Protein AF-A0A7K8NRL5-F1 (afdb_monomer_lite)

Secondary structure (DSSP, 8-state):
-HHHHHHH-TT-------SSHHHHHHHHHHHHHHHHHHS-----HHHHHH-SHHHHHHHHHHHHHHHHHHHHHHTTS-------TT---S-HHHHHHHHHHHHHHHHHHHHHHHHHHHHHHTHHHHHHHHHHHHHS---HHHHHHHHHHHHHHHHHHHHHHHHHHHHHHHHHHHHHHHHHHHHHHHHHHHHHHHHHHHS--TTHHHHHHHHHHHHHHHHHHHHHHHHHHHHHHHHHHHHHHHHHHHHHHHHHHHHHHHHHHHHHHHHHHHS-------------------------------------

Sequence (308 aa):
LWMFFSRYEPQTDIPPDVETEQDRVFFIKAVAQFMATKAHIKLNTKKLYQADGYAVKELLKITSVLYSAMNTKGMERTEVSEEDSSKFKFDLGSKVADLKAARQLASEITSKGASLYDLLGKEVELREARTESIARPLEINEAEKMMKIAIDNILEQVQKTNDMLNNVALDEANLEARIEKRKLELEVSQKRLQTLQSVRPAFMDEYEKIEEELQKQYSSYIEKFHNLSCMEQLLDDHRRTEQEMFEEAANILHLMQNRLKEEEQNLLKSGNNDDSDMEIQEDEGSDSEGEERQTMKQRTAMETKVQG

Foldseek 3Di:
DVVLVCVVPVPDDQPPDPPDPVSVLVNLVVVQVCCCPPVVQHADSVLCSVVDPSVVVRVVSSVVVVVVVVVVVCVVDDDDDPPDPPPPPDPPVVVVVVVVVVVVVVVVCVVVVVVVVVVVVCCVVVVVVVVVVVPPDDPVVVVVVVVVVVVVVVVVVVVVVVVVVVVVVVVVVVVVVVVVVVVVVVVVVVVVVVVVVVDDDPCVVVVVVVVVVVVVVVVVVVVVVVVVVVVVVVVVVVVVVVVVVVVVVVVVVVVVVVVVVVVVVVVVVPDDDDDDDDDDDDDPPDDDDDDDDDDDDDDDDDDDDDDD

Radius of gyration: 55.47 Å; chains: 1; bounding box: 82×82×151 Å

Structure (mmCIF, N/CA/C/O backbone):
data_AF-A0A7K8NRL5-F1
#
_entry.id   AF-A0A7K8NRL5-F1
#
loop_
_atom_site.group_PDB
_atom_site.id
_atom_site.type_symbol
_atom_site.label_atom_id
_atom_site.label_alt_id
_atom_site.label_comp_id
_atom_site.label_asym_id
_atom_site.label_entity_id
_atom_site.label_seq_id
_atom_site.pdbx_PDB_ins_code
_atom_site.Cartn_x
_atom_site.Cartn_y
_atom_site.Cartn_z
_atom_site.occupancy
_atom_site.B_iso_or_equiv
_atom_site.auth_seq_id
_atom_site.auth_comp_id
_atom_site.auth_asym_id
_atom_site.auth_atom_id
_atom_site.pdbx_PDB_model_num
ATOM 1 N N . LEU A 1 1 ? -31.253 30.184 -24.240 1.00 66.19 1 LEU A N 1
ATOM 2 C CA . LEU A 1 1 ? -30.596 29.664 -25.466 1.00 66.19 1 LEU A CA 1
ATOM 3 C C . LEU A 1 1 ? -30.848 30.565 -26.656 1.00 66.19 1 LEU A C 1
ATOM 5 O O . LEU A 1 1 ? -29.899 31.184 -27.107 1.00 66.19 1 LEU A O 1
ATOM 9 N N . TRP A 1 2 ? -32.105 30.714 -27.081 1.00 66.00 2 TRP A N 1
ATOM 10 C CA . TRP A 1 2 ? -32.483 31.582 -28.200 1.00 66.00 2 TRP A CA 1
ATOM 11 C C . TRP A 1 2 ? -31.931 33.016 -28.077 1.00 66.00 2 TRP A C 1
ATOM 13 O O . TRP A 1 2 ? -31.243 33.487 -28.970 1.00 66.00 2 TRP A O 1
ATOM 23 N N . MET A 1 3 ? -32.055 33.648 -26.903 1.00 65.69 3 MET A N 1
ATOM 24 C CA . MET A 1 3 ? -31.483 34.984 -26.652 1.00 65.69 3 MET A CA 1
ATOM 25 C C . MET A 1 3 ? -29.953 35.067 -26.844 1.00 65.69 3 MET A C 1
ATOM 27 O O . MET A 1 3 ? -29.454 36.054 -27.376 1.00 65.69 3 MET A O 1
ATOM 31 N N . PHE A 1 4 ? -29.192 34.053 -26.412 1.00 66.06 4 PHE A N 1
ATOM 32 C CA . PHE A 1 4 ? -27.731 34.029 -26.598 1.00 66.06 4 PHE A CA 1
ATOM 33 C C . PHE A 1 4 ? -27.359 33.830 -28.067 1.00 66.06 4 PHE A C 1
ATOM 35 O O . PHE A 1 4 ? -26.357 34.358 -28.537 1.00 66.06 4 PHE A O 1
ATOM 42 N N . PHE A 1 5 ? -28.202 33.098 -28.785 1.00 66.00 5 PHE A N 1
ATOM 43 C CA . PHE A 1 5 ? -28.041 32.790 -30.190 1.00 66.00 5 PHE A CA 1
ATOM 44 C C . PHE A 1 5 ? -28.280 34.018 -31.080 1.00 66.00 5 PHE A C 1
ATOM 46 O O . PHE A 1 5 ? -27.418 34.368 -31.882 1.00 66.00 5 PHE A O 1
ATOM 53 N N . SER A 1 6 ? -29.369 34.759 -30.843 1.00 61.84 6 SER A N 1
ATOM 54 C CA . SER A 1 6 ? -29.677 36.011 -31.555 1.00 61.84 6 SER A CA 1
ATOM 55 C C . SER A 1 6 ? -28.620 37.105 -31.352 1.00 61.84 6 SER A C 1
ATOM 57 O O . SER A 1 6 ? -28.526 38.030 -32.154 1.00 61.84 6 SER A O 1
ATOM 59 N N . ARG A 1 7 ? -27.821 37.022 -30.278 1.00 65.81 7 ARG A N 1
ATOM 60 C CA . ARG A 1 7 ? -26.706 37.944 -30.000 1.00 65.81 7 ARG A CA 1
ATOM 61 C C . ARG A 1 7 ? -25.408 37.563 -30.712 1.00 65.81 7 ARG A C 1
ATOM 63 O O . ARG A 1 7 ? -24.560 38.435 -30.874 1.00 65.81 7 ARG A O 1
ATOM 70 N N . TYR A 1 8 ? -25.246 36.298 -31.100 1.00 64.88 8 TYR A N 1
ATOM 71 C CA . TYR A 1 8 ? -24.050 35.814 -31.789 1.00 64.88 8 TYR A CA 1
ATOM 72 C C . TYR A 1 8 ? -24.159 36.004 -33.308 1.00 64.88 8 TYR A C 1
ATOM 74 O O . TYR A 1 8 ? -23.205 36.468 -33.923 1.00 64.88 8 TYR A O 1
ATOM 82 N N . GLU A 1 9 ? -25.326 35.728 -33.908 1.00 65.12 9 GLU A N 1
ATOM 83 C CA . GLU A 1 9 ? -25.557 35.960 -35.342 1.00 65.12 9 GLU A CA 1
ATOM 84 C C . GLU A 1 9 ? -27.050 36.258 -35.642 1.00 65.12 9 GLU A C 1
ATOM 86 O O . GLU A 1 9 ? -27.888 35.354 -35.556 1.00 65.12 9 GLU A O 1
ATOM 91 N N . PRO A 1 10 ? -27.419 37.511 -35.996 1.00 61.06 10 PRO A N 1
ATOM 92 C CA . PRO A 1 10 ? -28.822 37.940 -36.143 1.00 61.06 10 PRO A CA 1
ATOM 93 C C . PRO A 1 10 ? -29.586 37.362 -37.347 1.00 61.06 10 PRO A C 1
ATOM 95 O O . PRO A 1 10 ? -30.798 37.528 -37.419 1.00 61.06 10 PRO A O 1
ATOM 98 N N . GLN A 1 11 ? -28.895 36.738 -38.305 1.00 57.41 11 GLN A N 1
ATOM 99 C CA . GLN A 1 11 ? -29.436 36.302 -39.607 1.00 57.41 11 GLN A CA 1
ATOM 100 C C . GLN A 1 11 ? -29.797 34.806 -39.648 1.00 57.41 11 GLN A C 1
ATOM 102 O O . GLN A 1 11 ? -29.942 34.224 -40.720 1.00 57.41 11 GLN A O 1
ATOM 107 N N . THR A 1 12 ? -29.883 34.149 -38.492 1.00 60.00 12 THR A N 1
ATOM 108 C CA . THR A 1 12 ? -29.984 32.688 -38.450 1.00 60.00 12 THR A CA 1
ATOM 109 C C . THR A 1 12 ? -31.436 32.222 -38.366 1.00 60.00 12 THR A C 1
ATOM 111 O O . THR A 1 12 ? -32.131 32.513 -37.394 1.00 60.00 12 THR A O 1
ATOM 114 N N . ASP A 1 13 ? -31.866 31.452 -39.365 1.00 59.75 13 ASP A N 1
ATOM 115 C CA . ASP A 1 13 ? -33.226 30.925 -39.510 1.00 59.75 13 ASP A CA 1
ATOM 116 C C . ASP A 1 13 ? -33.360 29.564 -38.797 1.00 59.75 13 ASP A C 1
ATOM 118 O O . ASP A 1 13 ? -33.302 28.496 -39.407 1.00 59.75 13 ASP A O 1
ATOM 122 N N . ILE A 1 14 ? -33.420 29.587 -37.459 1.00 65.06 14 ILE A N 1
ATOM 123 C CA . ILE A 1 14 ? -33.791 28.403 -36.668 1.00 65.06 14 ILE A CA 1
ATOM 124 C C . ILE A 1 14 ? -35.276 28.524 -36.320 1.00 65.06 14 ILE A C 1
ATOM 126 O O . ILE A 1 14 ? -35.640 29.513 -35.675 1.00 65.06 14 ILE A O 1
ATOM 130 N N . PRO A 1 15 ? -36.116 27.528 -36.667 1.00 63.78 15 PRO A N 1
ATOM 131 C CA . PRO A 1 15 ? -37.521 27.522 -36.286 1.00 63.78 15 PRO A CA 1
ATOM 132 C C . PRO A 1 15 ? -37.659 27.693 -34.764 1.00 63.78 15 PRO A C 1
ATOM 134 O O . PRO A 1 15 ? -37.093 26.895 -34.010 1.00 63.78 15 PRO A O 1
ATOM 137 N N . PRO A 1 16 ? -38.367 28.732 -34.287 1.00 64.75 16 PRO A N 1
ATOM 138 C CA . PRO A 1 16 ? -38.539 28.997 -32.862 1.00 64.75 16 PRO A CA 1
ATOM 139 C C . PRO A 1 16 ? -39.637 28.131 -32.237 1.00 64.75 16 PRO A C 1
ATOM 141 O O . PRO A 1 16 ? -39.993 28.368 -31.086 1.00 64.75 16 PRO A O 1
ATOM 144 N N . ASP A 1 17 ? -40.204 27.186 -32.989 1.00 69.50 17 ASP A N 1
ATOM 145 C CA . ASP A 1 17 ? -41.292 26.346 -32.518 1.00 69.50 17 ASP A CA 1
ATOM 146 C C . ASP A 1 17 ? -40.748 25.228 -31.615 1.00 69.50 17 ASP A C 1
ATOM 148 O O . ASP A 1 17 ? -39.806 24.516 -31.963 1.00 69.50 17 ASP A O 1
ATOM 152 N N . VAL A 1 18 ? -41.289 25.145 -30.402 1.00 76.06 18 VAL A N 1
ATOM 153 C CA . VAL A 1 18 ? -40.834 24.263 -29.310 1.00 76.06 18 VAL A CA 1
ATOM 154 C C . VAL A 1 18 ? -42.041 23.538 -28.686 1.00 76.06 18 VAL A C 1
ATOM 156 O O . VAL A 1 18 ? -41.957 22.985 -27.582 1.00 76.06 18 VAL A O 1
ATOM 159 N N . GLU A 1 19 ? -43.189 23.554 -29.370 1.00 78.00 19 GLU A N 1
ATOM 160 C CA . GLU A 1 19 ? -44.451 22.999 -28.878 1.00 78.00 19 GLU A CA 1
ATOM 161 C C . GLU A 1 19 ? -44.356 21.474 -28.720 1.00 78.00 19 GLU A C 1
ATOM 163 O O . GLU A 1 19 ? -44.666 20.945 -27.646 1.00 78.00 19 GLU A O 1
ATOM 168 N N . THR A 1 20 ? -43.838 20.764 -29.731 1.00 83.62 20 THR A N 1
ATOM 169 C CA . THR A 1 20 ? -43.704 19.301 -29.685 1.00 83.62 20 THR A CA 1
ATOM 170 C C . THR A 1 20 ? -42.342 18.833 -29.160 1.00 83.62 20 THR A C 1
ATOM 172 O O . THR A 1 20 ? -41.331 19.542 -29.188 1.00 83.62 20 THR A O 1
ATOM 175 N N . GLU A 1 21 ? -42.291 17.589 -28.671 1.00 82.94 21 GLU A N 1
ATOM 176 C CA . GLU A 1 21 ? -41.039 16.960 -28.229 1.00 82.94 21 GLU A CA 1
ATOM 177 C C . GLU A 1 21 ? -40.018 16.846 -29.373 1.00 82.94 21 GLU A C 1
ATOM 179 O O . GLU A 1 21 ? -38.819 17.057 -29.174 1.00 82.94 21 GLU A O 1
ATOM 184 N N . GLN A 1 22 ? -40.493 16.561 -30.587 1.00 82.56 22 GLN A N 1
ATOM 185 C CA . GLN A 1 22 ? -39.641 16.440 -31.768 1.00 82.56 22 GLN A CA 1
ATOM 186 C C . GLN A 1 22 ? -39.008 17.787 -32.130 1.00 82.56 22 GLN A C 1
ATOM 188 O O . GLN A 1 22 ? -37.800 17.842 -32.385 1.00 82.56 22 GLN A O 1
ATOM 193 N N . ASP A 1 23 ? -39.778 18.870 -32.033 1.00 82.62 23 ASP A N 1
ATOM 194 C CA . ASP A 1 23 ? -39.301 20.223 -32.321 1.00 82.62 23 ASP A CA 1
ATOM 195 C C . ASP A 1 23 ? -38.271 20.693 -31.286 1.00 82.62 23 ASP A C 1
ATOM 197 O O . ASP A 1 23 ? -37.227 21.238 -31.645 1.00 82.62 23 ASP A O 1
ATOM 201 N N . ARG A 1 24 ? -38.460 20.360 -29.999 1.00 86.00 24 ARG A N 1
ATOM 202 C CA . ARG A 1 24 ? -37.464 20.620 -28.937 1.00 86.00 24 ARG A CA 1
ATOM 203 C C . ARG A 1 24 ? -36.125 19.952 -29.216 1.00 86.00 24 ARG A C 1
ATOM 205 O O . ARG A 1 24 ? -35.062 20.560 -29.053 1.00 86.00 24 ARG A O 1
ATOM 212 N N . VAL A 1 25 ? -36.160 18.681 -29.610 1.00 86.44 25 VAL A N 1
ATOM 213 C CA . VAL A 1 25 ? -34.947 17.917 -29.913 1.00 86.44 25 VAL A CA 1
ATOM 214 C C . VAL A 1 25 ? -34.265 18.475 -31.160 1.00 86.44 25 VAL A C 1
ATOM 216 O O . VAL A 1 25 ? -33.035 18.590 -31.179 1.00 86.44 25 VAL A O 1
ATOM 219 N N . PHE A 1 26 ? -35.038 18.848 -32.181 1.00 84.81 26 PHE A N 1
ATOM 220 C CA . PHE A 1 26 ? -34.515 19.483 -33.386 1.00 84.81 26 PHE A CA 1
ATOM 221 C C . PHE A 1 26 ? -33.854 20.830 -33.069 1.00 84.81 26 PHE A C 1
ATOM 223 O O . PHE A 1 26 ? -32.696 21.040 -33.434 1.00 84.81 26 PHE A O 1
ATOM 230 N N . PHE A 1 27 ? -34.520 21.682 -32.287 1.00 85.19 27 PHE A N 1
ATOM 231 C CA . PHE A 1 27 ? -34.010 22.977 -31.840 1.00 85.19 27 PHE A CA 1
ATOM 232 C C . PHE A 1 27 ? -32.656 22.850 -31.123 1.00 85.19 27 PHE A C 1
ATOM 234 O O . PHE A 1 27 ? -31.688 23.528 -31.469 1.00 85.19 27 PHE A O 1
ATOM 241 N N . ILE A 1 28 ? -32.533 21.928 -30.162 1.00 87.94 28 ILE A N 1
ATOM 242 C CA . ILE A 1 28 ? -31.279 21.735 -29.414 1.00 87.94 28 ILE A CA 1
ATOM 243 C C . ILE A 1 28 ? -30.152 21.195 -30.297 1.00 87.94 28 ILE A C 1
ATOM 245 O O . ILE A 1 28 ? -28.998 21.610 -30.145 1.00 87.94 28 ILE A O 1
ATOM 249 N N . LYS A 1 29 ? -30.462 20.287 -31.227 1.00 86.69 29 LYS A N 1
ATOM 250 C CA . LYS A 1 29 ? -29.475 19.774 -32.185 1.00 86.69 29 LYS A CA 1
ATOM 251 C C . LYS A 1 29 ? -28.991 20.875 -33.124 1.00 86.69 29 LYS A C 1
ATOM 253 O O . LYS A 1 29 ? -27.781 21.008 -33.295 1.00 86.69 29 LYS A O 1
ATOM 258 N N . ALA A 1 30 ? -29.904 21.685 -33.659 1.00 83.75 30 ALA A N 1
ATOM 259 C CA . ALA A 1 30 ? -29.577 22.805 -34.534 1.00 83.75 30 ALA A CA 1
ATOM 260 C C . ALA A 1 30 ? -28.653 23.813 -33.831 1.00 83.75 30 ALA A C 1
ATOM 262 O O . ALA A 1 30 ? -27.602 24.171 -34.363 1.00 83.75 30 ALA A O 1
ATOM 263 N N . VAL A 1 31 ? -28.973 24.187 -32.586 1.00 83.56 31 VAL A N 1
ATOM 264 C CA . VAL A 1 31 ? -28.144 25.107 -31.791 1.00 83.56 31 VAL A CA 1
ATOM 265 C C . VAL A 1 31 ? -26.758 24.521 -31.502 1.00 83.56 31 VAL A C 1
ATOM 267 O O . VAL A 1 31 ? -25.751 25.212 -31.656 1.00 83.56 31 VAL A O 1
ATOM 270 N N . ALA A 1 32 ? -26.667 23.249 -31.108 1.00 86.75 32 ALA A N 1
ATOM 271 C CA . ALA A 1 32 ? -25.377 22.621 -30.820 1.00 86.75 32 ALA A CA 1
ATOM 272 C C . ALA A 1 32 ? -24.502 22.467 -32.074 1.00 86.75 32 ALA A C 1
ATOM 274 O O . ALA A 1 32 ? -23.292 22.690 -32.007 1.00 86.75 32 ALA A O 1
ATOM 275 N N . GLN A 1 33 ? -25.103 22.123 -33.215 1.00 84.56 33 GLN A N 1
ATOM 276 C CA . GLN A 1 33 ? -24.399 22.016 -34.492 1.00 84.56 33 GLN A CA 1
ATOM 277 C C . GLN A 1 33 ? -23.890 23.381 -34.965 1.00 84.56 33 GLN A C 1
ATOM 279 O O . GLN A 1 33 ? -22.748 23.489 -35.414 1.00 84.56 33 GLN A O 1
ATOM 284 N N . PHE A 1 34 ? -24.694 24.433 -34.814 1.00 82.81 34 PHE A N 1
ATOM 285 C CA . PHE A 1 34 ? -24.270 25.790 -35.137 1.00 82.81 34 PHE A CA 1
ATOM 286 C C . PHE A 1 34 ? -23.095 26.234 -34.261 1.00 82.81 34 PHE A C 1
ATOM 288 O O . PHE A 1 34 ? -22.066 26.663 -34.774 1.00 82.81 34 PHE A O 1
ATOM 295 N N . MET A 1 35 ? -23.192 26.069 -32.939 1.00 83.00 35 MET A N 1
ATOM 296 C CA . MET A 1 35 ? -22.124 26.491 -32.025 1.00 83.00 35 MET A CA 1
ATOM 297 C C . MET A 1 35 ? -20.818 25.726 -32.265 1.00 83.00 35 MET A C 1
ATOM 299 O O . MET A 1 35 ? -19.738 26.307 -32.167 1.00 83.00 35 MET A O 1
ATOM 303 N N . ALA A 1 36 ? -20.898 24.453 -32.656 1.00 85.44 36 ALA A N 1
ATOM 304 C CA . ALA A 1 36 ? -19.723 23.665 -33.011 1.00 85.44 36 ALA A CA 1
ATOM 305 C C . ALA A 1 36 ? -19.083 24.101 -34.342 1.00 85.44 36 ALA A C 1
ATOM 307 O O . ALA A 1 36 ? -17.863 24.043 -34.474 1.00 85.44 36 ALA A O 1
ATOM 308 N N . THR A 1 37 ? -19.884 24.529 -35.321 1.00 83.38 37 THR A N 1
ATOM 309 C CA . THR A 1 37 ? -19.399 24.883 -36.667 1.00 83.38 37 THR A CA 1
ATOM 310 C C . THR A 1 37 ? -18.960 26.339 -36.785 1.00 83.38 37 THR A C 1
ATOM 312 O O . THR A 1 37 ? -17.973 26.613 -37.458 1.00 83.38 37 THR A O 1
ATOM 315 N N . LYS A 1 38 ? -19.669 27.265 -36.132 1.00 80.38 38 LYS A N 1
ATOM 316 C CA . LYS A 1 38 ? -19.439 28.714 -36.235 1.00 80.38 38 LYS A CA 1
ATOM 317 C C . LYS A 1 38 ? -18.611 29.277 -35.091 1.00 80.38 38 LYS A C 1
ATOM 319 O O . LYS A 1 38 ? -17.727 30.089 -35.325 1.00 80.38 38 LYS A O 1
ATOM 324 N N . ALA A 1 39 ? -18.880 28.832 -33.866 1.00 76.81 39 ALA A N 1
ATOM 325 C CA . ALA A 1 39 ? -18.174 29.309 -32.678 1.00 76.81 39 ALA A CA 1
ATOM 326 C C . ALA A 1 39 ? -17.054 28.358 -32.225 1.00 76.81 39 ALA A C 1
ATOM 328 O O . ALA A 1 39 ? -16.340 28.671 -31.277 1.00 76.81 39 ALA A O 1
ATOM 329 N N . HIS A 1 40 ? -16.914 27.190 -32.865 1.00 82.62 40 HIS A N 1
ATOM 330 C CA . HIS A 1 40 ? -16.020 26.103 -32.449 1.00 82.62 40 HIS A CA 1
ATOM 331 C C . HIS A 1 40 ? -16.213 25.658 -30.984 1.00 82.62 40 HIS A C 1
ATOM 333 O O . HIS A 1 40 ? -15.301 25.132 -30.348 1.00 82.62 40 HIS A O 1
ATOM 339 N N . ILE A 1 41 ? -17.426 25.820 -30.442 1.00 85.38 41 ILE A N 1
ATOM 340 C CA . ILE A 1 41 ? -17.783 25.437 -29.071 1.00 85.38 41 ILE A CA 1
ATOM 341 C C . ILE A 1 41 ? -18.599 24.147 -29.114 1.00 85.38 41 ILE A C 1
ATOM 343 O O . ILE A 1 41 ? -19.729 24.110 -29.602 1.00 85.38 41 ILE A O 1
ATOM 347 N N . LYS A 1 42 ? -18.042 23.075 -28.546 1.00 89.75 42 LYS A N 1
ATOM 348 C CA . LYS A 1 42 ? -18.725 21.782 -28.441 1.00 89.75 42 LYS A CA 1
ATOM 349 C C . LYS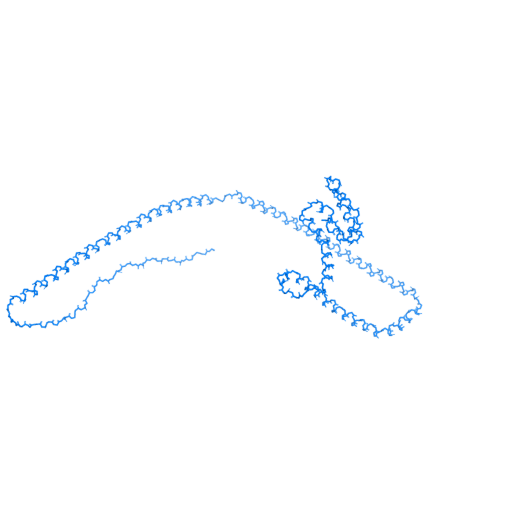 A 1 42 ? -19.653 21.758 -27.224 1.00 89.75 42 LYS A C 1
ATOM 351 O O . LYS A 1 42 ? -19.194 21.728 -26.079 1.00 89.75 42 LYS A O 1
ATOM 356 N N . LEU A 1 43 ? -20.957 21.724 -27.484 1.00 87.75 43 LEU A N 1
ATOM 357 C CA . LEU A 1 43 ? -22.005 21.642 -26.463 1.00 87.75 43 LEU A CA 1
ATOM 358 C C . LEU A 1 43 ? -22.542 20.217 -26.323 1.00 87.75 43 LEU A C 1
ATOM 360 O O . LEU A 1 43 ? -22.652 19.480 -27.304 1.00 87.75 43 LEU A O 1
ATOM 364 N N . ASN A 1 44 ? -22.913 19.831 -25.103 1.00 90.69 44 ASN A N 1
ATOM 365 C CA . ASN A 1 44 ? -23.588 18.559 -24.858 1.00 90.69 44 ASN A CA 1
ATOM 366 C C . ASN A 1 44 ? -25.114 18.712 -24.976 1.00 90.69 44 ASN A C 1
ATOM 368 O O . ASN A 1 44 ? -25.764 19.253 -24.082 1.00 90.69 44 ASN A O 1
ATOM 372 N N . THR A 1 45 ? -25.690 18.180 -26.056 1.00 88.75 45 THR A N 1
ATOM 373 C CA . THR A 1 45 ? -27.131 18.256 -26.356 1.00 88.75 45 THR A CA 1
ATOM 374 C C . THR A 1 45 ? -28.012 17.576 -25.309 1.00 88.75 45 THR A C 1
ATOM 376 O O . THR A 1 45 ? -29.093 18.077 -25.017 1.00 88.75 45 THR A O 1
ATOM 379 N N . LYS A 1 46 ? -27.552 16.480 -24.689 1.00 88.06 46 LYS A N 1
ATOM 380 C CA . LYS A 1 46 ? -28.308 15.765 -23.646 1.00 88.06 46 LYS A CA 1
ATOM 381 C C . LYS A 1 46 ? -28.433 16.607 -22.379 1.00 88.06 46 LYS A C 1
ATOM 383 O O . LYS A 1 46 ? -29.526 16.742 -21.844 1.00 88.06 46 LYS A O 1
ATOM 388 N N . LYS A 1 47 ? -27.327 17.214 -21.939 1.00 88.12 47 LYS A N 1
ATOM 389 C CA . LYS A 1 47 ? -27.318 18.120 -20.778 1.00 88.12 47 LYS A CA 1
ATOM 390 C C . LYS A 1 47 ? -28.118 19.389 -21.044 1.00 88.12 47 LYS A C 1
ATOM 392 O O . LYS A 1 47 ? -28.754 19.910 -20.140 1.00 88.12 47 LYS A O 1
ATOM 397 N N . LEU A 1 48 ? -28.108 19.867 -22.286 1.00 85.75 48 LEU A N 1
ATOM 398 C CA . LEU A 1 48 ? -28.877 21.043 -22.672 1.00 85.75 48 LEU A CA 1
ATOM 399 C C . LEU A 1 48 ? -30.390 20.773 -22.674 1.00 85.75 48 LEU A C 1
ATOM 401 O O . LEU A 1 48 ? -31.151 21.631 -22.243 1.00 85.75 48 LEU A O 1
ATOM 405 N N . TYR A 1 49 ? -30.807 19.575 -23.099 1.00 89.00 49 TYR A N 1
ATOM 406 C CA . TYR A 1 49 ? -32.210 19.141 -23.089 1.00 89.00 49 TYR A CA 1
ATOM 407 C C . TYR A 1 49 ? -32.749 18.874 -21.678 1.00 89.00 49 TYR A C 1
ATOM 409 O O . TYR A 1 49 ? -33.923 19.109 -21.421 1.00 89.00 49 TYR A O 1
ATOM 417 N N . GLN A 1 50 ? -31.892 18.431 -20.750 1.00 86.81 50 GLN A N 1
ATOM 418 C CA . GLN A 1 50 ? -32.261 18.192 -19.347 1.00 86.81 50 GLN A CA 1
ATOM 419 C C . GLN A 1 50 ? -32.675 19.466 -18.592 1.00 86.81 50 GLN A C 1
ATOM 421 O O . GLN A 1 50 ? -33.387 19.359 -17.600 1.00 86.81 50 GLN A O 1
ATOM 426 N N . ALA A 1 51 ? -32.254 20.648 -19.064 1.00 82.12 51 ALA A N 1
ATOM 427 C CA . ALA A 1 51 ? -32.639 21.960 -18.530 1.00 82.12 51 ALA A CA 1
ATOM 428 C C . ALA A 1 51 ? -32.427 22.151 -17.008 1.00 82.12 51 ALA A C 1
ATOM 430 O O . ALA A 1 51 ? -33.063 23.002 -16.391 1.00 82.12 51 ALA A O 1
ATOM 431 N N . ASP A 1 52 ? -31.509 21.395 -16.405 1.00 81.44 52 ASP A N 1
ATOM 432 C CA . ASP A 1 52 ? -31.178 21.437 -14.979 1.00 81.44 52 ASP A CA 1
ATOM 433 C C . ASP A 1 52 ? -29.836 22.162 -14.724 1.00 81.44 52 ASP A C 1
ATOM 435 O O . ASP A 1 52 ? -29.287 22.853 -15.590 1.00 81.44 52 ASP A O 1
ATOM 439 N N . GLY A 1 53 ? -29.253 22.000 -13.531 1.00 81.31 53 GLY A N 1
ATOM 440 C CA . GLY A 1 53 ? -27.950 22.587 -13.192 1.00 81.31 53 GLY A CA 1
ATOM 441 C C . GLY A 1 53 ? -26.799 22.174 -14.127 1.00 81.31 53 GLY A C 1
ATOM 442 O O . GLY A 1 53 ? -25.793 22.883 -14.216 1.00 81.31 53 GLY A O 1
ATOM 443 N N . TYR A 1 54 ? -26.925 21.068 -14.870 1.00 83.69 54 TYR A N 1
ATOM 444 C CA . TYR A 1 54 ? -25.946 20.673 -15.882 1.00 83.69 54 TYR A CA 1
ATOM 445 C C . TYR A 1 54 ? -26.106 21.456 -17.188 1.00 83.69 54 TYR A C 1
ATOM 447 O O . TYR A 1 54 ? -25.096 21.707 -17.852 1.00 83.69 54 TYR A O 1
ATOM 455 N N . ALA A 1 55 ? -27.315 21.907 -17.530 1.00 86.25 55 ALA A N 1
ATOM 456 C CA . ALA A 1 55 ? -27.540 22.798 -18.668 1.00 86.25 55 ALA A CA 1
ATOM 457 C C . ALA A 1 55 ? -26.843 24.153 -18.462 1.00 86.25 55 ALA A C 1
ATOM 459 O O . ALA A 1 55 ? -26.242 24.692 -19.392 1.00 86.25 55 ALA A O 1
ATOM 460 N N . VAL A 1 56 ? -26.836 24.666 -17.226 1.00 85.06 56 VAL A N 1
ATOM 461 C CA . VAL A 1 56 ? -26.152 25.922 -16.862 1.00 85.06 56 VAL A CA 1
ATOM 462 C C . VAL A 1 56 ? -24.649 25.843 -17.137 1.00 85.06 56 VAL A C 1
ATOM 464 O O . VAL A 1 56 ? -24.069 26.791 -17.660 1.00 85.06 56 VAL A O 1
ATOM 467 N N . LYS A 1 57 ? -24.013 24.695 -16.868 1.00 86.12 57 LYS A N 1
ATOM 468 C CA . LYS A 1 57 ? -22.582 24.483 -17.157 1.00 86.12 57 LYS A CA 1
ATOM 469 C C . LYS A 1 57 ? -22.272 24.534 -18.654 1.00 86.12 57 LYS A C 1
ATOM 471 O O . LYS A 1 57 ? -21.216 25.021 -19.044 1.00 86.12 57 LYS A O 1
ATOM 476 N N . GLU A 1 58 ? -23.177 24.033 -19.492 1.00 86.88 58 GLU A N 1
ATOM 477 C CA . GLU A 1 58 ? -23.026 24.102 -20.948 1.00 86.88 58 GLU A CA 1
ATOM 478 C C . GLU A 1 58 ? -23.298 25.520 -21.473 1.00 86.88 58 GLU A C 1
ATOM 480 O O . GLU A 1 58 ? -22.565 26.000 -22.334 1.00 86.88 58 GLU A O 1
ATOM 485 N N . LEU A 1 59 ? -24.279 26.227 -20.903 1.00 84.50 59 LEU A N 1
ATOM 486 C CA . LEU A 1 59 ? -24.542 27.637 -21.206 1.00 84.50 59 LEU A CA 1
ATOM 487 C C . LEU A 1 59 ? -23.376 28.547 -20.819 1.00 84.50 59 LEU A C 1
ATOM 489 O O . LEU A 1 59 ? -23.046 29.459 -21.574 1.00 84.50 59 LEU A O 1
ATOM 493 N N . LEU A 1 60 ? -22.701 28.263 -19.703 1.00 85.44 60 LEU A N 1
ATOM 494 C CA . LEU A 1 60 ? -21.564 29.049 -19.235 1.00 85.44 60 LEU A CA 1
ATOM 495 C C . LEU A 1 60 ? -20.409 29.063 -20.243 1.00 85.44 60 LEU A C 1
ATOM 497 O O . LEU A 1 60 ? -19.737 30.077 -20.350 1.00 85.44 60 LEU A O 1
ATOM 501 N N . LYS A 1 61 ? -20.219 27.997 -21.034 1.00 85.56 61 LYS A N 1
ATOM 502 C CA . LYS A 1 61 ? -19.209 27.960 -22.112 1.00 85.56 61 LYS A CA 1
ATOM 503 C C . LYS A 1 61 ? -19.485 28.997 -23.199 1.00 85.56 61 LYS A C 1
ATOM 505 O O . LYS A 1 61 ? -18.564 29.563 -23.775 1.00 85.56 61 LYS A O 1
ATOM 510 N N . ILE A 1 62 ? -20.763 29.226 -23.492 1.00 82.88 62 ILE A N 1
ATOM 511 C CA . ILE A 1 62 ? -21.210 30.222 -24.467 1.00 82.88 62 ILE A CA 1
ATOM 512 C C . ILE A 1 62 ? -21.053 31.614 -23.849 1.00 82.88 62 ILE A C 1
ATOM 514 O O . ILE A 1 62 ? -20.430 32.499 -24.433 1.00 82.88 62 ILE A O 1
ATOM 518 N N . THR A 1 63 ? -21.570 31.791 -22.630 1.00 82.19 63 THR A N 1
ATOM 519 C CA . THR A 1 63 ? -21.545 33.068 -21.914 1.00 82.19 63 THR A CA 1
ATOM 520 C C . THR A 1 63 ? -20.130 33.526 -21.583 1.00 82.19 63 THR A C 1
ATOM 522 O O . THR A 1 63 ? -19.882 34.716 -21.678 1.00 82.19 63 THR A O 1
ATOM 525 N N . SER A 1 64 ? -19.187 32.638 -21.255 1.00 81.75 64 SER A N 1
ATOM 526 C CA . SER A 1 64 ? -17.798 33.017 -20.970 1.00 81.75 64 SER A CA 1
ATOM 527 C C . SER A 1 64 ? -17.125 33.624 -22.194 1.00 81.75 64 SER A C 1
ATOM 529 O O . SER A 1 64 ? -16.460 34.642 -22.075 1.00 81.75 64 SER A O 1
ATOM 531 N N . VAL A 1 65 ? -17.351 33.054 -23.380 1.00 81.50 65 VAL A N 1
ATOM 532 C CA . VAL A 1 65 ? -16.789 33.570 -24.636 1.00 81.50 65 VAL A CA 1
ATOM 533 C C . VAL A 1 65 ? -17.411 34.922 -24.992 1.00 81.50 65 VAL A C 1
ATOM 535 O O . VAL A 1 65 ? -16.691 35.863 -25.319 1.00 81.50 65 VAL A O 1
ATOM 538 N N . LEU A 1 66 ? -18.734 35.052 -24.859 1.00 76.06 66 LEU A N 1
ATOM 539 C CA . LEU A 1 66 ? -19.440 36.322 -25.064 1.00 76.06 66 LEU A CA 1
ATOM 540 C C . LEU A 1 66 ? -19.041 37.390 -24.034 1.00 76.06 66 LEU A C 1
ATOM 542 O O . LEU A 1 66 ? -18.853 38.544 -24.402 1.00 76.06 66 LEU A O 1
ATOM 546 N N . TYR A 1 67 ? -18.876 37.019 -22.765 1.00 80.25 67 TYR A N 1
ATOM 547 C CA . TYR A 1 67 ? -18.472 37.914 -21.680 1.00 80.25 67 TYR A CA 1
ATOM 548 C C . TYR A 1 67 ? -17.024 38.372 -21.844 1.00 80.25 67 TYR A C 1
ATOM 550 O O . TYR A 1 67 ? -16.750 39.562 -21.742 1.00 80.25 67 TYR A O 1
ATOM 558 N N . SER A 1 68 ? -16.104 37.465 -22.186 1.00 77.00 68 SER A N 1
ATOM 559 C CA . SER A 1 68 ? -14.727 37.826 -22.527 1.00 77.00 68 SER A CA 1
ATOM 560 C C . SER A 1 68 ? -14.683 38.779 -23.721 1.00 77.00 68 SER A C 1
ATOM 562 O O . SER A 1 68 ? -14.011 39.803 -23.641 1.00 77.00 68 SER A O 1
ATOM 564 N N . ALA A 1 69 ? -15.455 38.515 -24.780 1.00 73.06 69 ALA A N 1
ATOM 565 C CA . ALA A 1 69 ? -15.551 39.415 -25.931 1.00 73.06 69 ALA A CA 1
ATOM 566 C C . ALA A 1 69 ? -16.165 40.786 -25.568 1.00 73.06 69 ALA A C 1
ATOM 568 O O . ALA A 1 69 ? -15.751 41.825 -26.092 1.00 73.06 69 ALA A O 1
ATOM 569 N N . MET A 1 70 ? -17.132 40.813 -24.648 1.00 72.44 70 MET A N 1
ATOM 570 C CA . MET A 1 70 ? -17.761 42.045 -24.171 1.00 72.44 70 MET A CA 1
ATOM 571 C C . MET A 1 70 ? -16.815 42.859 -23.280 1.00 72.44 70 MET A C 1
ATOM 573 O O . MET A 1 70 ? -16.708 44.065 -23.476 1.00 72.44 70 MET A O 1
ATOM 577 N N . ASN A 1 71 ? -16.051 42.220 -22.392 1.00 66.06 71 ASN A N 1
ATOM 578 C CA . ASN A 1 71 ? -15.041 42.888 -21.566 1.00 66.06 71 ASN A CA 1
ATOM 579 C C . ASN A 1 71 ? -13.863 43.408 -22.396 1.00 66.06 71 ASN A C 1
ATOM 581 O O . ASN A 1 71 ? -13.346 44.479 -22.100 1.00 66.06 71 ASN A O 1
ATOM 585 N N . THR A 1 72 ? -13.485 42.726 -23.482 1.00 58.16 72 THR A N 1
ATOM 586 C CA . THR A 1 72 ? -12.479 43.266 -24.412 1.00 58.16 72 THR A CA 1
ATOM 587 C C . THR A 1 72 ? -12.959 44.516 -25.154 1.00 58.16 72 THR A C 1
ATOM 589 O O . THR A 1 72 ? -12.132 45.331 -25.544 1.00 58.16 72 THR A O 1
ATOM 592 N N . LYS A 1 73 ? -14.278 44.706 -25.319 1.00 53.56 73 LYS A N 1
ATOM 593 C CA . LYS A 1 73 ? -14.868 45.943 -25.866 1.00 53.56 73 LYS A CA 1
ATOM 594 C C . LYS A 1 73 ? -15.216 46.985 -24.791 1.00 53.56 73 LYS A C 1
ATOM 596 O O . LYS A 1 73 ? -15.295 48.164 -25.107 1.00 53.56 73 LYS A O 1
ATOM 601 N N . GLY A 1 74 ? -15.421 46.567 -23.541 1.00 46.53 74 GLY A N 1
ATOM 602 C CA . GLY A 1 74 ? -15.735 47.436 -22.399 1.00 46.53 74 GLY A CA 1
ATOM 603 C C . GLY A 1 74 ? -14.517 48.089 -21.737 1.00 46.53 74 GLY A C 1
ATOM 604 O O . GLY A 1 74 ? -14.681 49.028 -20.965 1.00 46.53 74 GLY A O 1
ATOM 605 N N . MET A 1 75 ? -13.299 47.649 -22.068 1.00 40.75 75 MET A N 1
ATOM 606 C CA . MET A 1 75 ? -12.050 48.169 -21.492 1.00 40.75 75 MET A CA 1
ATOM 607 C C . MET A 1 75 ? -11.684 49.597 -21.950 1.00 40.75 75 MET A C 1
ATOM 609 O O . MET A 1 75 ? -10.690 50.138 -21.481 1.00 40.75 75 MET A O 1
ATOM 613 N N . GLU A 1 76 ? -12.458 50.233 -22.840 1.00 44.41 76 GLU A N 1
ATOM 614 C CA . GLU A 1 76 ? -12.246 51.650 -23.195 1.00 44.41 76 GLU A CA 1
ATOM 615 C C . GLU A 1 76 ? -13.135 52.636 -22.427 1.00 44.41 76 GLU A C 1
ATOM 617 O O . GLU A 1 76 ? -12.884 53.838 -22.460 1.00 44.41 76 GLU A O 1
ATOM 622 N N . ARG A 1 77 ? -14.152 52.178 -21.692 1.00 42.84 77 ARG A N 1
ATOM 623 C CA . ARG A 1 77 ? -14.978 53.064 -20.864 1.00 42.84 77 ARG A CA 1
ATOM 624 C C . ARG A 1 77 ? -15.538 52.288 -19.690 1.00 42.84 77 ARG A C 1
ATOM 626 O O . ARG A 1 77 ? -16.586 51.668 -19.826 1.00 42.84 77 ARG A O 1
ATOM 633 N N . THR A 1 78 ? -14.879 52.353 -18.544 1.00 34.72 78 THR A N 1
ATOM 634 C CA . THR A 1 78 ? -15.475 52.805 -17.274 1.00 34.72 78 THR A CA 1
ATOM 635 C C . THR A 1 78 ? -14.401 52.713 -16.200 1.00 34.72 78 THR A C 1
ATOM 637 O O . THR A 1 78 ? -13.619 51.769 -16.138 1.00 34.72 78 THR A O 1
ATOM 640 N N . GLU A 1 79 ? -14.353 53.782 -15.425 1.00 39.81 79 GLU A N 1
ATOM 641 C CA . GLU A 1 79 ? -13.417 54.086 -14.365 1.00 39.81 79 GLU A CA 1
ATOM 642 C C . GLU A 1 79 ? -13.352 53.004 -13.284 1.00 39.81 79 GLU A C 1
ATOM 644 O O . GLU A 1 79 ? -14.286 52.236 -13.049 1.00 39.81 79 GLU A O 1
ATOM 649 N N . VAL A 1 80 ? -12.191 52.984 -12.638 1.00 47.50 80 VAL A N 1
ATOM 650 C CA . VAL A 1 80 ? -11.837 52.198 -11.461 1.00 47.50 80 VAL A CA 1
ATOM 651 C C . VAL A 1 80 ? -12.942 52.311 -10.406 1.00 47.50 80 VAL A C 1
ATOM 653 O O . VAL A 1 80 ? -13.071 53.343 -9.757 1.00 47.50 80 VAL A O 1
ATOM 656 N N . SER A 1 81 ? -13.708 51.238 -10.208 1.00 33.91 81 SER A N 1
ATOM 657 C CA . SER A 1 81 ? -14.457 51.026 -8.971 1.00 33.91 81 SER A CA 1
ATOM 658 C C . SER A 1 81 ? -13.857 49.819 -8.268 1.00 33.91 81 SER A C 1
ATOM 660 O O . SER A 1 81 ? -13.982 48.673 -8.707 1.00 33.91 81 SER A O 1
ATOM 662 N N . GLU A 1 82 ? -13.129 50.127 -7.203 1.00 47.38 82 GLU A N 1
ATOM 663 C CA . GLU A 1 82 ? -12.550 49.201 -6.245 1.00 47.38 82 GLU A CA 1
ATOM 664 C C . GLU A 1 82 ? -13.661 48.467 -5.492 1.00 47.38 82 GLU A C 1
ATOM 666 O O . GLU A 1 82 ? -14.086 48.935 -4.450 1.00 47.38 82 GLU A O 1
ATOM 671 N N . GLU A 1 83 ? -14.169 47.338 -5.993 1.00 43.75 83 GLU A N 1
AT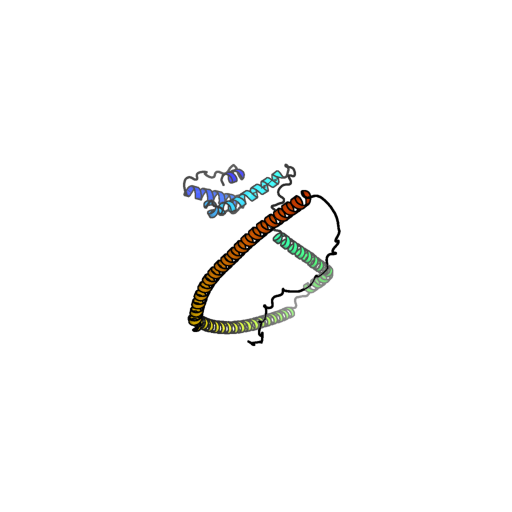OM 672 C CA . GLU A 1 83 ? -15.114 46.522 -5.210 1.00 43.75 83 GLU A CA 1
ATOM 673 C C . GLU A 1 83 ? -15.286 45.092 -5.772 1.00 43.75 83 GLU A C 1
ATOM 675 O O . GLU A 1 83 ? -16.368 44.695 -6.178 1.00 43.75 83 GLU A O 1
ATOM 680 N N . ASP A 1 84 ? -14.220 44.279 -5.815 1.00 41.06 84 ASP A N 1
ATOM 681 C CA . ASP A 1 84 ? -14.355 42.808 -5.652 1.00 41.06 84 ASP A CA 1
ATOM 682 C C . ASP A 1 84 ? -12.995 42.155 -5.304 1.00 41.06 84 ASP A C 1
ATOM 684 O O . ASP A 1 84 ? -12.493 41.258 -5.983 1.00 41.06 84 ASP A O 1
ATOM 688 N N . SER A 1 85 ? -12.339 42.623 -4.233 1.00 43.81 85 SER A N 1
ATOM 689 C CA . SER A 1 85 ? -11.078 42.026 -3.735 1.00 43.81 85 SER A CA 1
ATOM 690 C C . SER A 1 85 ? -11.296 40.709 -2.958 1.00 43.81 85 SER A C 1
ATOM 692 O O . SER A 1 85 ? -10.354 40.078 -2.481 1.00 43.81 85 SER A O 1
ATOM 694 N N . SER A 1 86 ? -12.538 40.230 -2.836 1.00 49.25 86 SER A N 1
ATOM 695 C CA . SER A 1 86 ? -12.897 39.083 -1.989 1.00 49.25 86 SER A CA 1
ATOM 696 C C . SER A 1 86 ? -13.232 37.787 -2.746 1.00 49.25 86 SER A C 1
ATOM 698 O O . SER A 1 86 ? -13.635 36.810 -2.115 1.00 49.25 86 SER A O 1
ATOM 700 N N . LYS A 1 87 ? -12.973 37.702 -4.063 1.00 52.53 87 LYS A N 1
ATOM 701 C CA . LYS A 1 87 ? -13.124 36.456 -4.859 1.00 52.53 87 LYS A CA 1
ATOM 702 C C . LYS A 1 87 ? -11.833 35.829 -5.395 1.00 52.53 87 LYS A C 1
ATOM 704 O O . LYS A 1 87 ? -11.891 34.780 -6.032 1.00 52.53 87 LYS A O 1
ATOM 709 N N . PHE A 1 88 ? -10.655 36.368 -5.081 1.00 48.44 88 PHE A N 1
ATOM 710 C CA . PHE A 1 88 ? -9.365 35.786 -5.495 1.00 48.44 88 PHE A CA 1
ATOM 711 C C . PHE A 1 88 ? -8.829 34.713 -4.533 1.00 48.44 88 PHE A C 1
ATOM 713 O O . PHE A 1 88 ? -7.642 34.656 -4.219 1.00 48.44 88 PHE A O 1
ATOM 720 N N . LYS A 1 89 ? -9.701 33.815 -4.073 1.00 54.12 89 LYS A N 1
ATOM 721 C CA . LYS A 1 89 ? -9.291 32.571 -3.412 1.00 54.12 89 LYS A CA 1
ATOM 722 C C . LYS A 1 89 ? -9.700 31.396 -4.282 1.00 54.12 89 LYS A C 1
ATOM 724 O O . LYS A 1 89 ? -10.673 30.745 -3.960 1.00 54.12 89 LYS A O 1
ATOM 729 N N . PHE A 1 90 ? -8.984 31.143 -5.371 1.00 53.69 90 PHE A N 1
ATOM 730 C CA . PHE A 1 90 ? -8.799 29.808 -5.953 1.00 53.69 90 PHE A CA 1
ATOM 731 C C . PHE A 1 90 ? -7.730 29.925 -7.057 1.00 53.69 90 PHE A C 1
ATOM 733 O O . PHE A 1 90 ? -7.675 30.944 -7.736 1.00 53.69 90 PHE A O 1
ATOM 740 N N . ASP A 1 91 ? -6.854 28.922 -7.179 1.00 57.09 91 ASP A N 1
ATOM 741 C CA . ASP A 1 91 ? -5.695 28.829 -8.098 1.00 57.09 91 ASP A CA 1
ATOM 742 C C . ASP A 1 91 ? -4.350 29.459 -7.684 1.00 57.09 91 ASP A C 1
ATOM 744 O O . ASP A 1 91 ? -3.503 29.770 -8.519 1.00 57.09 91 ASP A O 1
ATOM 748 N N . LEU A 1 92 ? -4.056 29.547 -6.381 1.00 59.47 92 LEU A N 1
ATOM 749 C CA . LEU A 1 92 ? -2.660 29.739 -5.945 1.00 59.47 92 LEU A CA 1
ATOM 750 C C . LEU A 1 92 ? -1.809 28.476 -6.169 1.00 59.47 92 LEU A C 1
ATOM 752 O O . LEU A 1 92 ? -0.642 28.582 -6.523 1.00 59.47 92 LEU A 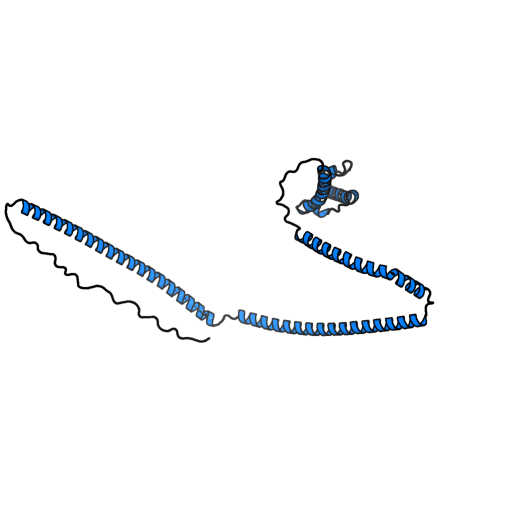O 1
ATOM 756 N N . GLY A 1 93 ? -2.380 27.281 -5.987 1.00 66.75 93 GLY A N 1
ATOM 757 C CA . GLY A 1 93 ? -1.651 26.014 -6.131 1.00 66.75 93 GLY A CA 1
ATOM 758 C C . GLY A 1 93 ? -1.212 25.721 -7.568 1.00 66.75 93 GLY A C 1
ATOM 759 O O . GLY A 1 93 ? -0.063 25.340 -7.782 1.00 66.75 93 GLY A O 1
ATOM 760 N N . SER A 1 94 ? -2.091 25.961 -8.546 1.00 63.84 94 SER A N 1
ATOM 761 C CA . SER A 1 94 ? -1.791 25.838 -9.980 1.00 63.84 94 SER A CA 1
ATOM 762 C C . SER A 1 94 ? -0.787 26.899 -10.428 1.00 63.84 94 SER A C 1
ATOM 764 O O . SER A 1 94 ? 0.251 26.543 -10.968 1.00 63.84 94 SER A O 1
ATOM 766 N N . LYS A 1 95 ? -0.974 28.175 -10.059 1.00 71.75 95 LYS A N 1
ATOM 767 C CA . LYS A 1 95 ? 0.007 29.237 -10.362 1.00 71.75 95 LYS A CA 1
ATOM 768 C C . LYS A 1 95 ? 1.379 29.010 -9.723 1.00 71.75 95 LYS A C 1
ATOM 770 O O . LYS A 1 95 ? 2.393 29.374 -10.311 1.00 71.75 95 LYS A O 1
ATOM 775 N N . VAL A 1 96 ? 1.445 28.418 -8.528 1.00 77.44 96 VAL A N 1
ATOM 776 C CA . VAL A 1 96 ? 2.716 28.056 -7.874 1.00 77.44 96 VAL A CA 1
ATOM 777 C C . VAL A 1 96 ? 3.370 26.849 -8.551 1.00 77.44 96 VAL A C 1
ATOM 779 O O . VAL A 1 96 ? 4.595 26.825 -8.678 1.00 77.44 96 VAL A O 1
ATOM 782 N N . ALA A 1 97 ? 2.588 25.863 -9.001 1.00 80.81 97 ALA A N 1
ATOM 783 C CA . ALA A 1 97 ? 3.093 24.753 -9.807 1.00 80.81 97 ALA A CA 1
ATOM 784 C C . ALA A 1 97 ? 3.636 25.249 -11.157 1.00 80.81 97 ALA A C 1
ATOM 786 O O . ALA A 1 97 ? 4.759 24.900 -11.517 1.00 80.81 97 ALA A O 1
ATOM 787 N N . ASP A 1 98 ? 2.913 26.149 -11.825 1.00 83.75 98 ASP A N 1
ATOM 788 C CA . ASP A 1 98 ? 3.334 26.784 -13.075 1.00 83.75 98 ASP A CA 1
ATOM 789 C C . ASP A 1 98 ? 4.596 27.634 -12.877 1.00 83.75 98 ASP A C 1
ATOM 791 O O . ASP A 1 98 ? 5.514 27.583 -13.689 1.00 83.75 98 ASP A O 1
ATOM 795 N N . LEU A 1 99 ? 4.715 28.354 -11.755 1.00 86.81 99 LEU A N 1
ATOM 796 C CA . LEU A 1 99 ? 5.932 29.094 -11.395 1.00 86.81 99 LEU A CA 1
ATOM 797 C C . LEU A 1 99 ? 7.133 28.176 -11.139 1.00 86.81 99 LEU A C 1
ATOM 799 O O . LEU A 1 99 ? 8.261 28.516 -11.506 1.00 86.81 99 LEU A O 1
ATOM 803 N N . LYS A 1 100 ? 6.918 27.019 -10.503 1.00 86.88 100 LYS A N 1
ATOM 804 C CA . LYS A 1 100 ? 7.970 26.010 -10.312 1.00 86.88 100 LYS A CA 1
ATOM 805 C C . LYS A 1 100 ? 8.388 25.397 -11.646 1.00 86.88 100 LYS A C 1
ATOM 807 O O . LYS A 1 100 ? 9.586 25.309 -11.902 1.00 86.88 100 LYS A O 1
ATOM 812 N N . ALA A 1 101 ? 7.431 25.049 -12.504 1.00 87.38 101 ALA A N 1
ATOM 813 C CA . ALA A 1 101 ? 7.696 24.548 -13.849 1.00 87.38 101 ALA A CA 1
ATOM 814 C C . ALA A 1 101 ? 8.441 25.589 -14.699 1.00 87.38 101 ALA A C 1
ATOM 816 O O . ALA A 1 101 ? 9.436 25.261 -15.335 1.00 87.38 101 ALA A O 1
ATOM 817 N N . ALA A 1 102 ? 8.043 26.861 -14.640 1.00 90.06 102 ALA A N 1
ATOM 818 C CA . ALA A 1 102 ? 8.715 27.949 -15.343 1.00 90.06 102 ALA A CA 1
ATOM 819 C C . ALA A 1 102 ? 10.158 28.158 -14.856 1.00 90.06 102 ALA A C 1
ATOM 821 O O . ALA A 1 102 ? 11.054 28.356 -15.674 1.00 90.06 102 ALA A O 1
ATOM 822 N N . ARG A 1 103 ? 10.419 28.067 -13.543 1.00 91.62 103 ARG A N 1
ATOM 823 C CA . ARG A 1 103 ? 11.793 28.103 -13.006 1.00 91.62 103 ARG A CA 1
ATOM 824 C C . ARG A 1 103 ? 12.625 26.905 -13.451 1.00 91.62 103 ARG A C 1
ATOM 826 O O . ARG A 1 103 ? 13.790 27.088 -13.794 1.00 91.62 103 ARG A O 1
ATOM 833 N N . GLN A 1 104 ? 12.038 25.711 -13.453 1.00 91.88 104 GLN A N 1
ATOM 834 C CA . GLN A 1 104 ? 12.707 24.497 -13.911 1.00 91.88 104 GLN A CA 1
ATOM 835 C C . GLN A 1 104 ? 13.077 24.609 -15.396 1.00 91.88 104 GLN A C 1
ATOM 837 O O . GLN A 1 104 ? 14.236 24.426 -15.752 1.00 91.88 104 GLN A O 1
ATOM 842 N N . LEU A 1 105 ? 12.130 25.029 -16.239 1.00 92.38 105 LEU A N 1
ATOM 843 C CA . LEU A 1 105 ? 12.359 25.273 -17.663 1.00 92.38 105 LEU A CA 1
ATOM 844 C C . LEU A 1 105 ? 13.396 26.371 -17.901 1.00 92.38 105 LEU A C 1
ATOM 846 O O . LEU A 1 105 ? 14.247 26.219 -18.766 1.00 92.38 105 LEU A O 1
ATOM 850 N N . ALA A 1 106 ? 13.378 27.459 -17.128 1.00 94.81 106 ALA A N 1
ATOM 851 C CA . ALA A 1 106 ? 14.402 28.496 -17.226 1.00 94.81 106 ALA A CA 1
ATOM 852 C C . ALA A 1 106 ? 15.800 27.944 -16.897 1.00 94.81 106 ALA A C 1
ATOM 854 O O . ALA A 1 106 ? 16.753 28.221 -17.623 1.00 94.81 106 ALA A O 1
ATOM 855 N N . SER A 1 107 ? 15.917 27.114 -15.855 1.00 93.12 107 SER A N 1
ATOM 856 C CA . SER A 1 107 ? 17.175 26.445 -15.507 1.00 93.12 107 SER A CA 1
ATOM 857 C C . SER A 1 107 ? 17.633 25.475 -16.600 1.00 93.12 107 SER A C 1
ATOM 859 O O . SER A 1 107 ? 18.815 25.458 -16.946 1.00 93.12 107 SER A O 1
ATOM 861 N N . GLU A 1 108 ? 16.708 24.723 -17.198 1.00 94.69 108 GLU A N 1
ATOM 862 C CA . GLU A 1 108 ? 16.990 23.844 -18.333 1.00 94.69 108 GLU A CA 1
ATOM 863 C C . GLU A 1 108 ? 17.412 24.629 -19.574 1.00 94.69 108 GLU A C 1
ATOM 865 O O . GLU A 1 108 ? 18.379 24.242 -20.221 1.00 94.69 108 GLU A O 1
ATOM 870 N N . ILE A 1 109 ? 16.768 25.756 -19.883 1.00 95.19 109 ILE A N 1
ATOM 871 C CA . ILE A 1 109 ? 17.159 26.639 -20.989 1.00 95.19 109 ILE A CA 1
ATOM 872 C C . ILE A 1 109 ? 18.579 27.157 -20.769 1.00 95.19 109 ILE A C 1
ATOM 874 O O . ILE A 1 109 ? 19.380 27.128 -21.699 1.00 95.19 109 ILE A O 1
ATOM 878 N N . THR A 1 110 ? 18.930 27.583 -19.554 1.00 94.88 110 THR A N 1
ATOM 879 C CA . THR A 1 110 ? 20.300 28.019 -19.252 1.00 94.88 110 THR A CA 1
ATOM 880 C C . THR A 1 110 ? 21.298 26.866 -19.368 1.00 94.88 110 THR A C 1
ATOM 882 O O . THR A 1 110 ? 22.347 27.032 -19.983 1.00 94.88 110 THR A O 1
ATOM 885 N N . SER A 1 111 ? 20.968 25.680 -18.847 1.00 95.25 111 SER A N 1
ATOM 886 C CA . SER A 1 111 ? 21.826 24.491 -18.937 1.00 95.25 111 SER A CA 1
ATOM 887 C C . SER A 1 111 ? 22.031 24.030 -20.385 1.00 95.25 111 SER A C 1
ATOM 889 O O . SER A 1 111 ? 23.160 23.790 -20.813 1.00 95.25 111 SER A O 1
ATOM 891 N N . LYS A 1 112 ? 20.954 23.958 -21.171 1.00 94.94 112 LYS A N 1
ATOM 892 C CA . LYS A 1 112 ? 21.000 23.613 -22.595 1.00 94.94 112 LYS A CA 1
ATOM 893 C C . LYS A 1 112 ? 21.691 24.696 -23.409 1.00 94.94 112 LYS A C 1
ATOM 895 O O . LYS A 1 112 ? 22.445 24.352 -24.305 1.00 94.94 112 LYS A O 1
ATOM 900 N N . GLY A 1 113 ? 21.491 25.969 -23.081 1.00 95.50 113 GLY A N 1
ATOM 901 C CA . GLY A 1 113 ? 22.185 27.095 -23.701 1.00 95.50 113 GLY A CA 1
ATOM 902 C C . GLY A 1 113 ? 23.695 27.044 -23.468 1.00 95.50 113 GLY A C 1
ATOM 903 O O . GLY A 1 113 ? 24.453 27.202 -24.418 1.00 95.50 113 GLY A O 1
ATOM 904 N N . ALA A 1 114 ? 24.132 26.737 -22.242 1.00 94.19 114 ALA A N 1
ATOM 905 C CA . ALA A 1 114 ? 25.544 26.529 -21.921 1.00 94.19 114 ALA A CA 1
ATOM 906 C C . ALA A 1 114 ? 26.123 25.321 -22.674 1.00 94.19 114 ALA A C 1
ATOM 908 O O . ALA A 1 114 ? 27.132 25.443 -23.360 1.00 94.19 114 ALA A O 1
ATOM 909 N N . SER A 1 115 ? 25.425 24.181 -22.644 1.00 92.69 115 SER A N 1
ATOM 910 C CA . SER A 1 115 ? 25.836 22.997 -23.404 1.00 92.69 115 SER A CA 1
ATOM 911 C C . SER A 1 115 ? 25.899 23.268 -24.908 1.00 92.69 115 SER A C 1
ATOM 913 O O . SER A 1 115 ? 26.786 22.753 -25.580 1.00 92.69 115 SER A O 1
ATOM 915 N N . LEU A 1 116 ? 24.969 24.053 -25.449 1.00 94.12 116 LEU A N 1
ATOM 916 C CA . LEU A 1 116 ? 24.939 24.418 -26.859 1.00 94.12 116 LEU A CA 1
ATOM 917 C C . LEU A 1 116 ? 26.097 25.358 -27.207 1.00 94.12 116 LEU A C 1
ATOM 919 O O . LEU A 1 116 ? 26.735 25.153 -28.231 1.00 94.12 116 LEU A O 1
ATOM 923 N N . TYR A 1 117 ? 26.401 26.340 -26.356 1.00 93.12 117 TYR A N 1
ATOM 924 C CA . TYR A 1 117 ? 27.561 27.220 -26.516 1.00 93.12 117 TYR A CA 1
ATOM 925 C C . TYR A 1 117 ? 28.869 26.421 -26.560 1.00 93.12 117 TYR A C 1
ATOM 927 O O . TYR A 1 117 ? 29.660 26.594 -27.486 1.00 93.12 117 TYR A O 1
ATOM 935 N N . ASP A 1 118 ? 29.053 25.484 -25.628 1.00 92.12 118 ASP A N 1
ATOM 936 C CA . ASP A 1 118 ? 30.239 24.624 -25.589 1.00 92.12 118 ASP A CA 1
ATOM 937 C C . ASP A 1 118 ? 30.336 23.714 -26.825 1.00 92.12 118 ASP A C 1
ATOM 939 O O . ASP A 1 118 ? 31.426 23.489 -27.354 1.00 92.12 118 ASP A O 1
ATOM 943 N N . LEU A 1 119 ? 29.202 23.192 -27.308 1.00 90.25 119 LEU A N 1
ATOM 944 C CA . LEU A 1 119 ? 29.148 22.367 -28.519 1.00 90.25 119 LEU A CA 1
ATOM 945 C C . LEU A 1 119 ? 29.422 23.184 -29.789 1.00 90.25 119 LEU A C 1
ATOM 947 O O . LEU A 1 119 ? 30.187 22.728 -30.634 1.00 90.25 119 LEU A O 1
ATOM 951 N N . LEU A 1 120 ? 28.861 24.393 -29.919 1.00 89.88 120 LEU A N 1
ATOM 952 C CA . LEU A 1 120 ? 29.152 25.283 -31.049 1.00 89.88 120 LEU A CA 1
ATOM 953 C C . LEU A 1 120 ? 30.602 25.769 -31.034 1.00 89.88 120 LEU A C 1
ATOM 955 O O . LEU A 1 120 ? 31.199 25.889 -32.100 1.00 89.88 120 LEU A O 1
ATOM 959 N N . GLY A 1 121 ? 31.185 26.007 -29.857 1.00 90.06 121 GLY A N 1
ATOM 960 C CA . GLY A 1 121 ? 32.603 26.348 -29.729 1.00 90.06 121 GLY A CA 1
ATOM 961 C C . GLY A 1 121 ? 33.520 25.265 -30.304 1.00 90.06 121 GLY A C 1
ATOM 962 O O . GLY A 1 121 ? 34.558 25.579 -30.879 1.00 90.06 121 GLY A O 1
ATOM 963 N N . LYS A 1 122 ? 33.094 23.998 -30.227 1.00 90.31 122 LYS A N 1
ATOM 964 C CA . LYS A 1 122 ? 33.795 22.841 -30.803 1.00 90.31 122 LYS A CA 1
ATOM 965 C C . LYS A 1 122 ? 33.427 22.559 -32.262 1.00 90.31 122 LYS A C 1
ATOM 967 O O . LYS A 1 122 ? 34.056 21.703 -32.874 1.00 90.31 122 LYS A O 1
ATOM 972 N N . GLU A 1 123 ? 32.440 23.243 -32.850 1.00 88.25 123 GLU A N 1
ATOM 973 C CA . GLU A 1 123 ? 31.959 22.930 -34.207 1.00 88.25 123 GLU A CA 1
ATOM 974 C C . GLU A 1 123 ? 33.051 23.106 -35.262 1.00 88.25 123 GLU A C 1
ATOM 976 O O . GLU A 1 123 ? 33.047 22.370 -36.237 1.00 88.25 123 GLU A O 1
ATOM 981 N N . VAL A 1 124 ? 33.997 24.036 -35.095 1.00 84.44 124 VAL A N 1
ATOM 982 C CA . VAL A 1 124 ? 35.086 24.225 -36.072 1.00 84.44 124 VAL A CA 1
ATOM 983 C C . VAL A 1 124 ? 35.963 22.970 -36.153 1.00 84.44 124 VAL A C 1
ATOM 985 O O . VAL A 1 124 ? 36.158 22.432 -37.241 1.00 84.44 124 VAL A O 1
ATOM 988 N N . GLU A 1 125 ? 36.391 22.445 -35.004 1.00 84.56 125 GLU A N 1
ATOM 989 C CA . GLU A 1 125 ? 37.174 21.205 -34.906 1.00 84.56 125 GLU A CA 1
ATOM 990 C C . GLU A 1 125 ? 36.346 19.983 -35.335 1.00 84.56 125 GLU A C 1
ATOM 992 O O . GLU A 1 125 ? 36.790 19.147 -36.124 1.00 84.56 125 GLU A O 1
ATOM 997 N N . LEU A 1 126 ? 35.096 19.895 -34.870 1.00 86.25 126 LEU A N 1
ATOM 998 C CA . LEU A 1 126 ? 34.186 18.802 -35.214 1.00 86.25 126 LEU A CA 1
ATOM 999 C C . LEU A 1 126 ? 33.816 18.802 -36.699 1.00 86.25 126 LEU A C 1
ATOM 1001 O O . LEU A 1 126 ? 33.580 17.738 -37.263 1.00 86.25 126 LEU A O 1
ATOM 1005 N N . ARG A 1 127 ? 33.762 19.964 -37.355 1.00 86.44 127 ARG A N 1
ATOM 1006 C CA . ARG A 1 127 ? 33.469 20.093 -38.785 1.00 86.44 127 ARG A CA 1
ATOM 1007 C C . ARG A 1 127 ? 34.612 19.562 -39.633 1.00 86.44 127 ARG A C 1
ATOM 1009 O O . ARG A 1 127 ? 34.335 18.874 -40.616 1.00 86.44 127 ARG A O 1
ATOM 1016 N N . GLU A 1 128 ? 35.854 19.854 -39.266 1.00 85.88 128 GLU A N 1
ATOM 1017 C CA . GLU A 1 128 ? 37.032 19.283 -39.925 1.00 85.88 128 GLU A CA 1
ATOM 1018 C C . GLU A 1 128 ? 37.066 17.765 -39.725 1.00 85.88 128 GLU A C 1
ATOM 1020 O O . GLU A 1 128 ? 37.030 17.030 -40.712 1.00 85.88 128 GLU A O 1
ATOM 1025 N N . ALA A 1 129 ? 36.954 17.291 -38.479 1.00 85.44 129 ALA A N 1
ATOM 1026 C CA . ALA A 1 129 ? 36.920 15.862 -38.159 1.00 85.44 129 ALA A CA 1
ATOM 1027 C C . ALA A 1 129 ? 35.755 15.116 -38.842 1.00 85.44 129 ALA A C 1
ATOM 1029 O O . ALA A 1 129 ? 35.910 13.985 -39.307 1.00 85.44 129 ALA A O 1
ATOM 1030 N N . ARG A 1 130 ? 34.576 15.746 -38.948 1.00 87.12 130 ARG A N 1
ATOM 1031 C CA . ARG A 1 130 ? 33.412 15.210 -39.671 1.00 87.12 130 ARG A CA 1
ATOM 1032 C C . ARG A 1 130 ? 33.681 15.130 -41.168 1.00 87.12 130 ARG A C 1
ATOM 1034 O O . ARG A 1 130 ? 33.340 14.126 -41.779 1.00 87.12 130 ARG A O 1
ATOM 1041 N N . THR A 1 131 ? 34.271 16.165 -41.763 1.00 85.56 131 THR A N 1
ATOM 1042 C CA . THR A 1 131 ? 34.583 16.184 -43.201 1.00 85.56 131 THR A CA 1
ATOM 1043 C C . THR A 1 131 ? 35.641 15.134 -43.537 1.00 85.56 131 THR A C 1
ATOM 1045 O O . THR A 1 131 ? 35.483 14.415 -44.517 1.00 85.56 131 THR A O 1
ATOM 1048 N N . GLU A 1 132 ? 36.654 14.977 -42.684 1.00 84.12 132 GLU A N 1
ATOM 1049 C CA . GLU A 1 132 ? 37.666 13.923 -42.786 1.00 84.12 132 GLU A CA 1
ATOM 1050 C C . GLU A 1 132 ? 37.053 12.522 -42.630 1.00 84.12 132 GLU A C 1
ATOM 1052 O O . GLU A 1 132 ? 37.305 11.637 -43.445 1.00 84.12 132 GLU A O 1
ATOM 1057 N N . SER A 1 133 ? 36.166 12.331 -41.649 1.00 80.44 133 SER A N 1
ATOM 1058 C CA . SER A 1 133 ? 35.472 11.053 -41.430 1.00 80.44 133 SER A CA 1
ATOM 1059 C C . SER A 1 133 ? 34.512 10.690 -42.569 1.00 80.44 133 SER A C 1
ATOM 1061 O O . SER A 1 133 ? 34.393 9.518 -42.904 1.00 80.44 133 SER A O 1
ATOM 1063 N N . ILE A 1 134 ? 33.837 11.672 -43.178 1.00 80.25 134 ILE A N 1
ATOM 1064 C CA . ILE A 1 134 ? 32.954 11.470 -44.343 1.00 80.25 134 ILE A CA 1
ATOM 1065 C C . ILE A 1 134 ? 33.769 11.202 -45.614 1.00 80.25 134 ILE A C 1
ATOM 1067 O O . ILE A 1 134 ? 33.341 10.429 -46.467 1.00 80.25 134 ILE A O 1
ATOM 1071 N N . ALA A 1 135 ? 34.931 11.844 -45.754 1.00 81.31 135 ALA A N 1
ATOM 1072 C CA . ALA A 1 135 ? 35.840 11.611 -46.871 1.00 81.31 135 ALA A CA 1
ATOM 1073 C C . ALA A 1 135 ? 36.531 10.242 -46.786 1.00 81.31 135 ALA A C 1
ATOM 1075 O O . ALA A 1 135 ? 37.004 9.732 -47.805 1.00 81.31 135 ALA A O 1
ATOM 1076 N N . ARG A 1 136 ? 36.576 9.633 -45.592 1.00 77.12 136 ARG A N 1
ATOM 1077 C CA . ARG A 1 136 ? 37.081 8.276 -45.401 1.00 77.12 136 ARG A CA 1
ATOM 1078 C C . ARG A 1 136 ? 36.164 7.283 -46.130 1.00 77.12 136 ARG A C 1
ATOM 1080 O O . ARG A 1 136 ? 34.977 7.204 -45.810 1.00 77.12 136 ARG A O 1
ATOM 1087 N N . PRO A 1 137 ? 36.676 6.506 -47.100 1.00 71.50 137 PRO A N 1
ATOM 1088 C CA . PRO A 1 137 ? 35.885 5.456 -47.725 1.00 71.50 137 PRO A CA 1
ATOM 1089 C C . PRO A 1 137 ? 35.460 4.446 -46.654 1.00 71.50 137 PRO A C 1
ATOM 1091 O O . PRO A 1 137 ? 36.280 4.021 -45.844 1.00 71.50 137 PRO A O 1
ATOM 1094 N N . LEU A 1 138 ? 34.172 4.090 -46.636 1.00 67.69 138 LEU A N 1
ATOM 1095 C CA . LEU A 1 138 ? 33.607 3.153 -45.666 1.00 67.69 138 LEU A CA 1
ATOM 1096 C C . LEU A 1 138 ? 34.365 1.823 -45.712 1.00 67.69 138 LEU A C 1
ATOM 1098 O O . LEU A 1 138 ? 34.247 1.055 -46.669 1.00 67.69 138 LEU A O 1
ATOM 1102 N N . GLU A 1 139 ? 35.118 1.538 -44.654 1.00 75.19 139 GLU A N 1
ATOM 1103 C CA . GLU A 1 139 ? 35.749 0.242 -44.453 1.00 75.19 139 GLU A CA 1
ATOM 1104 C C . GLU A 1 139 ? 34.654 -0.760 -44.066 1.00 75.19 139 GLU A C 1
ATOM 1106 O O . GLU A 1 139 ? 34.290 -0.909 -42.901 1.00 75.19 139 GLU A O 1
ATOM 1111 N N . ILE A 1 140 ? 34.084 -1.435 -45.070 1.00 78.38 140 ILE A N 1
ATOM 1112 C CA . ILE A 1 140 ? 32.982 -2.404 -44.913 1.00 78.38 140 ILE A CA 1
ATOM 1113 C C . ILE A 1 140 ? 33.299 -3.442 -43.819 1.00 78.38 140 ILE A C 1
ATOM 1115 O O . ILE A 1 140 ? 32.416 -3.823 -43.055 1.00 78.38 140 ILE A O 1
ATOM 1119 N N . ASN A 1 141 ? 34.571 -3.829 -43.683 1.00 83.56 141 ASN A N 1
ATOM 1120 C CA . ASN A 1 141 ? 35.041 -4.763 -42.658 1.00 83.56 141 ASN A CA 1
ATOM 1121 C C . ASN A 1 141 ? 34.946 -4.195 -41.227 1.00 83.56 141 ASN A C 1
ATOM 1123 O O . ASN A 1 141 ? 34.601 -4.925 -40.296 1.00 83.56 141 ASN A O 1
ATOM 1127 N N . GLU A 1 142 ? 35.240 -2.906 -41.028 1.00 84.31 142 GLU A N 1
ATOM 1128 C CA . GLU A 1 142 ? 35.084 -2.252 -39.723 1.00 84.31 142 GLU A CA 1
ATOM 1129 C C . GLU A 1 142 ? 33.604 -2.084 -39.377 1.00 84.31 142 GLU A C 1
ATOM 1131 O O . GLU A 1 142 ? 33.199 -2.375 -38.251 1.00 84.31 142 GLU A O 1
ATOM 1136 N N . ALA A 1 143 ? 32.778 -1.700 -40.356 1.00 84.12 143 ALA A N 1
ATOM 1137 C CA . ALA A 1 143 ? 31.331 -1.604 -40.186 1.00 84.12 143 ALA A CA 1
ATOM 1138 C C . ALA A 1 143 ? 30.712 -2.962 -39.812 1.00 84.12 143 ALA A C 1
ATOM 1140 O O . ALA A 1 143 ? 29.928 -3.039 -38.868 1.00 84.12 143 ALA A O 1
ATOM 1141 N N . GLU A 1 144 ? 31.114 -4.050 -40.478 1.00 88.94 144 GLU A N 1
ATOM 1142 C CA . GLU A 1 144 ? 30.669 -5.407 -40.148 1.00 88.94 144 GLU A CA 1
ATOM 1143 C C . GLU A 1 144 ? 31.089 -5.811 -38.728 1.00 88.94 144 GLU A C 1
ATOM 1145 O O . GLU A 1 144 ? 30.284 -6.355 -37.968 1.00 88.94 144 GLU A O 1
ATOM 1150 N N . LYS A 1 145 ? 32.331 -5.513 -38.328 1.00 91.88 145 LYS A N 1
ATOM 1151 C CA . LYS A 1 145 ? 32.821 -5.788 -36.971 1.00 91.88 145 LYS A CA 1
ATOM 1152 C C . LYS A 1 145 ? 32.029 -5.011 -35.917 1.00 91.88 145 LYS A C 1
ATOM 1154 O O . LYS A 1 145 ? 31.640 -5.589 -34.904 1.00 91.88 145 LYS A O 1
ATOM 1159 N N . MET A 1 146 ? 31.758 -3.731 -36.158 1.00 89.88 146 MET A N 1
ATOM 1160 C CA . MET A 1 146 ? 30.953 -2.900 -35.260 1.00 89.88 146 MET A CA 1
ATOM 1161 C C . MET A 1 146 ? 29.506 -3.392 -35.178 1.00 89.88 146 MET A C 1
ATOM 1163 O O . MET A 1 146 ? 28.939 -3.425 -34.088 1.00 89.88 146 MET A O 1
ATOM 1167 N N . MET A 1 147 ? 28.925 -3.843 -36.294 1.00 91.94 147 MET A N 1
ATOM 1168 C CA . MET A 1 147 ? 27.598 -4.466 -36.300 1.00 91.94 147 MET A CA 1
ATOM 1169 C C . MET A 1 147 ? 27.578 -5.771 -35.502 1.00 91.94 147 MET A C 1
ATOM 1171 O O . MET A 1 147 ? 26.647 -5.973 -34.730 1.00 91.94 147 MET A O 1
ATOM 1175 N N . LYS A 1 148 ? 28.603 -6.626 -35.620 1.00 95.25 148 LYS A N 1
ATOM 1176 C CA . LYS A 1 148 ? 28.717 -7.852 -34.808 1.00 95.25 148 LYS A CA 1
ATOM 1177 C C . LYS A 1 148 ? 28.784 -7.538 -33.315 1.00 95.25 148 LYS A C 1
ATOM 1179 O O . LYS A 1 148 ? 27.997 -8.082 -32.555 1.00 95.25 148 LYS A O 1
ATOM 1184 N N . ILE A 1 149 ? 29.626 -6.583 -32.917 1.00 95.31 149 ILE A N 1
ATOM 1185 C CA . ILE A 1 149 ? 29.720 -6.138 -31.517 1.00 95.31 149 ILE A CA 1
ATOM 1186 C C . ILE A 1 149 ? 28.379 -5.566 -31.027 1.00 95.31 149 ILE A C 1
ATOM 1188 O O . ILE A 1 149 ? 27.965 -5.830 -29.902 1.00 95.31 149 ILE A O 1
ATOM 1192 N N . ALA A 1 150 ? 27.677 -4.791 -31.859 1.00 96.00 150 ALA A N 1
ATOM 1193 C CA . ALA A 1 150 ? 26.363 -4.259 -31.509 1.00 96.00 150 ALA A CA 1
ATOM 1194 C C . ALA A 1 150 ? 25.316 -5.372 -31.331 1.00 96.00 150 ALA A C 1
ATOM 1196 O O . ALA A 1 150 ? 24.527 -5.310 -30.391 1.00 96.00 150 ALA A O 1
ATOM 1197 N N . ILE A 1 151 ? 25.334 -6.396 -32.191 1.00 96.25 151 ILE A N 1
ATOM 1198 C CA . ILE A 1 151 ? 24.477 -7.581 -32.063 1.00 96.25 151 ILE A CA 1
ATOM 1199 C C . ILE A 1 151 ? 24.792 -8.323 -30.760 1.00 96.25 151 ILE A C 1
ATOM 1201 O O . ILE A 1 151 ? 23.867 -8.603 -30.003 1.00 96.25 151 ILE A O 1
ATOM 1205 N N . ASP A 1 152 ? 26.067 -8.572 -30.460 1.00 97.38 152 ASP A N 1
ATOM 1206 C CA . ASP A 1 152 ? 26.485 -9.270 -29.238 1.00 97.38 152 ASP A CA 1
ATOM 1207 C C . ASP A 1 152 ? 26.058 -8.505 -27.975 1.00 97.38 152 ASP A C 1
ATOM 1209 O O . ASP A 1 152 ? 25.503 -9.094 -27.049 1.00 97.38 152 ASP A O 1
ATOM 1213 N N . ASN A 1 153 ? 26.215 -7.178 -27.965 1.00 97.44 153 ASN A N 1
ATOM 1214 C CA . ASN A 1 153 ? 25.752 -6.331 -26.864 1.00 97.44 153 ASN A CA 1
ATOM 1215 C C . ASN A 1 153 ? 24.230 -6.395 -26.681 1.00 97.44 153 ASN A C 1
ATOM 1217 O O . ASN A 1 153 ? 23.744 -6.449 -25.551 1.00 97.44 153 ASN A O 1
ATOM 1221 N N . ILE A 1 154 ? 23.463 -6.383 -27.776 1.00 96.94 154 ILE A N 1
ATOM 1222 C CA . ILE A 1 154 ? 22.001 -6.510 -27.714 1.00 96.94 154 ILE A CA 1
ATOM 1223 C C . ILE A 1 154 ? 21.615 -7.900 -27.202 1.00 96.94 154 ILE A C 1
ATOM 1225 O O . ILE A 1 154 ? 20.727 -8.002 -26.361 1.00 96.94 154 ILE A O 1
ATOM 1229 N N . LEU A 1 155 ? 22.287 -8.962 -27.651 1.00 97.38 155 LEU A N 1
ATOM 1230 C CA . LEU A 1 155 ? 22.046 -10.321 -27.164 1.00 97.38 155 LEU A CA 1
ATOM 1231 C C . LEU A 1 155 ? 22.347 -10.445 -25.666 1.00 97.38 155 LEU A C 1
ATOM 1233 O O . LEU A 1 155 ? 21.552 -11.032 -24.935 1.00 97.38 155 LEU A O 1
ATOM 1237 N N . GLU A 1 156 ? 23.432 -9.839 -25.185 1.00 97.50 156 GLU A N 1
ATOM 1238 C CA . GLU A 1 156 ? 23.747 -9.800 -23.755 1.00 97.50 156 GLU A CA 1
ATOM 1239 C C . GLU A 1 156 ? 22.685 -9.019 -22.965 1.00 97.50 156 GLU A C 1
ATOM 1241 O O . GLU A 1 156 ? 22.270 -9.444 -21.885 1.00 97.50 156 GLU A O 1
ATOM 1246 N N . GLN A 1 157 ? 22.197 -7.896 -23.501 1.00 96.88 157 GLN A N 1
ATOM 1247 C CA . GLN A 1 157 ? 21.100 -7.146 -22.886 1.00 96.88 157 GLN A CA 1
ATOM 1248 C C . GLN A 1 157 ? 19.803 -7.958 -22.839 1.00 96.88 157 GLN A C 1
ATOM 1250 O O . GLN A 1 157 ? 19.138 -7.960 -21.806 1.00 96.88 157 GLN A O 1
ATOM 1255 N N . VAL A 1 158 ? 19.459 -8.672 -23.914 1.00 97.69 158 VAL A N 1
ATOM 1256 C CA . VAL A 1 158 ? 18.294 -9.568 -23.963 1.00 97.69 158 VAL A CA 1
ATOM 1257 C C . VAL A 1 158 ? 18.433 -10.698 -22.946 1.00 97.69 158 VAL A C 1
ATOM 1259 O O . VAL A 1 158 ? 17.470 -11.027 -22.259 1.00 97.69 158 VAL A O 1
ATOM 1262 N N . GLN A 1 159 ? 19.629 -11.268 -22.795 1.00 97.44 159 GLN A N 1
ATOM 1263 C CA . GLN A 1 159 ? 19.862 -12.303 -21.793 1.00 97.44 159 GLN A CA 1
ATOM 1264 C C . GLN A 1 159 ? 19.696 -11.749 -20.372 1.00 97.44 159 GLN A C 1
ATOM 1266 O O . GLN A 1 159 ? 18.974 -12.334 -19.570 1.00 97.44 159 GLN A O 1
ATOM 1271 N N . LYS A 1 160 ? 20.274 -10.578 -20.077 1.00 97.38 160 LYS A N 1
ATOM 1272 C CA . LYS A 1 160 ? 20.124 -9.914 -18.771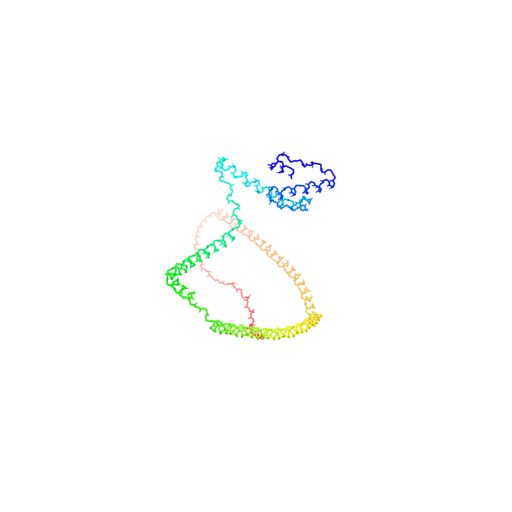 1.00 97.38 160 LYS A CA 1
ATOM 1273 C C . LYS A 1 160 ? 18.667 -9.600 -18.441 1.00 97.38 160 LYS A C 1
ATOM 1275 O O . LYS A 1 160 ? 18.246 -9.804 -17.305 1.00 97.38 160 LYS A O 1
ATOM 1280 N N . THR A 1 161 ? 17.890 -9.102 -19.404 1.00 96.19 161 THR A N 1
ATOM 1281 C CA . THR A 1 161 ? 16.466 -8.815 -19.175 1.00 96.19 161 THR A CA 1
ATOM 1282 C C . THR A 1 161 ? 15.655 -10.092 -18.988 1.00 96.19 161 THR A C 1
ATOM 1284 O O . THR A 1 161 ? 14.747 -10.103 -18.161 1.00 96.19 161 THR A O 1
ATOM 1287 N N . ASN A 1 162 ? 16.008 -11.177 -19.678 1.00 97.25 162 ASN A N 1
ATOM 1288 C CA . ASN A 1 162 ? 15.400 -12.488 -19.468 1.00 97.25 162 ASN A CA 1
ATOM 1289 C C . ASN A 1 162 ? 15.703 -13.037 -18.062 1.00 97.25 162 ASN A C 1
ATOM 1291 O O . ASN A 1 162 ? 14.792 -13.456 -17.353 1.00 97.25 162 ASN A O 1
ATOM 1295 N N . ASP A 1 163 ? 16.953 -12.952 -17.602 1.00 97.12 163 ASP A N 1
ATOM 1296 C CA . ASP A 1 163 ? 17.334 -13.372 -16.248 1.00 97.12 163 ASP A CA 1
ATOM 1297 C C . ASP A 1 163 ? 16.596 -12.547 -15.177 1.00 97.12 163 ASP A C 1
ATOM 1299 O O . ASP A 1 163 ? 16.081 -13.097 -14.202 1.00 97.12 163 ASP A O 1
ATOM 1303 N N . MET A 1 164 ? 16.466 -11.230 -15.381 1.00 96.19 164 MET A N 1
ATOM 1304 C CA . MET A 1 164 ? 15.653 -10.367 -14.515 1.00 96.19 164 MET A CA 1
ATOM 1305 C C . MET A 1 164 ? 14.176 -10.774 -14.508 1.00 96.19 164 MET A C 1
ATOM 1307 O O . MET A 1 164 ? 13.565 -10.809 -13.443 1.00 96.19 164 MET A O 1
ATOM 1311 N N . LEU A 1 165 ? 13.606 -11.108 -15.667 1.00 97.12 165 LEU A N 1
ATOM 1312 C CA . LEU A 1 165 ? 12.215 -11.544 -15.780 1.00 97.12 165 LEU A CA 1
ATOM 1313 C C . LEU A 1 165 ? 11.977 -12.870 -15.048 1.00 97.12 165 LEU A C 1
ATOM 1315 O O . LEU A 1 165 ? 10.988 -13.001 -14.331 1.00 97.12 165 LEU A O 1
ATOM 1319 N N . ASN A 1 166 ? 12.908 -13.819 -15.159 1.00 96.75 166 ASN A N 1
ATOM 1320 C CA . ASN A 1 166 ? 12.843 -15.080 -14.421 1.00 96.75 166 ASN A CA 1
ATOM 1321 C C . ASN A 1 166 ? 12.924 -14.858 -12.905 1.00 96.75 166 ASN A C 1
ATOM 1323 O O . ASN A 1 166 ? 12.164 -15.471 -12.158 1.00 96.75 166 ASN A O 1
ATOM 1327 N N . ASN A 1 167 ? 13.784 -13.945 -12.442 1.00 96.62 167 ASN A N 1
ATOM 1328 C CA . ASN A 1 167 ? 13.852 -13.589 -11.023 1.00 96.62 167 ASN A CA 1
ATOM 1329 C C . ASN A 1 167 ? 12.535 -12.976 -10.527 1.00 96.62 167 ASN A C 1
ATOM 1331 O O . ASN A 1 167 ? 12.035 -13.379 -9.481 1.00 96.62 167 ASN A O 1
ATOM 1335 N N . VAL A 1 168 ? 11.930 -12.070 -11.302 1.00 97.19 168 VAL A N 1
ATOM 1336 C CA . VAL A 1 168 ? 10.620 -11.489 -10.966 1.00 97.19 168 VAL A CA 1
ATOM 1337 C C . VAL A 1 168 ? 9.536 -12.565 -10.906 1.00 97.19 168 VAL A C 1
ATOM 1339 O O . VAL A 1 168 ? 8.740 -12.556 -9.974 1.00 97.19 168 VAL A O 1
ATOM 1342 N N . ALA A 1 169 ? 9.524 -13.523 -11.837 1.00 96.62 169 ALA A N 1
ATOM 1343 C CA . ALA A 1 169 ? 8.562 -14.625 -11.819 1.00 96.62 169 ALA A CA 1
ATOM 1344 C C . ALA A 1 169 ? 8.721 -15.524 -10.575 1.00 96.62 169 ALA A C 1
ATOM 1346 O O . ALA A 1 169 ? 7.730 -15.964 -9.989 1.00 96.62 169 ALA A O 1
ATOM 1347 N N . LEU A 1 170 ? 9.961 -15.779 -10.138 1.00 96.88 170 LEU A N 1
ATOM 1348 C CA . LEU A 1 170 ? 10.232 -16.505 -8.893 1.00 96.88 170 LEU A CA 1
ATOM 1349 C C . LEU A 1 170 ? 9.772 -15.712 -7.664 1.00 96.88 170 LEU A C 1
ATOM 1351 O O . LEU A 1 170 ? 9.162 -16.281 -6.757 1.00 96.88 170 LEU A O 1
ATOM 1355 N N . ASP A 1 171 ? 10.036 -14.408 -7.633 1.00 96.94 171 ASP A N 1
ATOM 1356 C CA . ASP A 1 171 ? 9.607 -13.528 -6.548 1.00 96.94 171 ASP A CA 1
ATOM 1357 C C . ASP A 1 171 ? 8.080 -13.423 -6.473 1.00 96.94 171 ASP A C 1
ATOM 1359 O O . ASP A 1 171 ? 7.517 -13.496 -5.381 1.00 96.94 171 ASP A O 1
ATOM 1363 N N . GLU A 1 172 ? 7.399 -13.331 -7.614 1.00 95.94 172 GLU A N 1
ATOM 1364 C CA . GLU A 1 172 ? 5.939 -13.344 -7.708 1.00 95.94 172 GLU A CA 1
ATOM 1365 C C . GLU A 1 172 ? 5.361 -14.643 -7.136 1.00 95.94 172 GLU A C 1
ATOM 1367 O O . GLU A 1 172 ? 4.517 -14.597 -6.241 1.00 95.94 172 GLU A O 1
ATOM 1372 N N . ALA A 1 173 ? 5.876 -15.804 -7.556 1.00 97.00 173 ALA A N 1
ATOM 1373 C CA . ALA A 1 173 ? 5.433 -17.097 -7.034 1.00 97.00 173 ALA A CA 1
ATOM 1374 C C . ALA A 1 173 ? 5.671 -17.231 -5.516 1.00 97.00 173 ALA A C 1
ATOM 1376 O O . ALA A 1 173 ? 4.816 -17.734 -4.780 1.00 97.00 173 ALA A O 1
ATOM 1377 N N . ASN A 1 174 ? 6.813 -16.743 -5.025 1.00 97.00 174 ASN A N 1
ATOM 1378 C CA . ASN A 1 174 ? 7.130 -16.728 -3.598 1.00 97.00 174 ASN A CA 1
ATOM 1379 C C . ASN A 1 174 ? 6.193 -15.804 -2.806 1.00 97.00 174 ASN A C 1
ATOM 1381 O O . ASN A 1 174 ? 5.767 -16.149 -1.698 1.00 97.00 174 ASN A O 1
ATOM 1385 N N . LEU A 1 175 ? 5.878 -14.624 -3.343 1.00 97.38 175 LEU A N 1
ATOM 1386 C CA . LEU A 1 175 ? 4.946 -13.687 -2.722 1.00 97.38 175 LEU A CA 1
ATOM 1387 C C . LEU A 1 175 ? 3.527 -14.249 -2.703 1.00 97.38 175 LEU A C 1
ATOM 1389 O O . LEU A 1 175 ? 2.886 -14.180 -1.655 1.00 97.38 175 LEU A O 1
ATOM 1393 N N . GLU A 1 176 ? 3.075 -14.881 -3.783 1.00 97.06 176 GLU A N 1
ATOM 1394 C CA . GLU A 1 176 ? 1.756 -15.514 -3.847 1.00 97.06 176 GLU A CA 1
ATOM 1395 C C . GLU A 1 176 ? 1.630 -16.632 -2.801 1.00 97.06 176 GLU A C 1
ATOM 1397 O O . GLU A 1 176 ? 0.685 -16.653 -2.012 1.00 97.06 176 GLU A O 1
ATOM 1402 N N . ALA A 1 177 ? 2.647 -17.492 -2.673 1.00 97.56 177 ALA A N 1
ATOM 1403 C CA . ALA A 1 177 ? 2.679 -18.528 -1.639 1.00 97.56 177 ALA A CA 1
ATOM 1404 C C . ALA A 1 177 ? 2.633 -17.942 -0.212 1.00 97.56 177 ALA A C 1
ATOM 1406 O O . ALA A 1 177 ? 1.971 -18.486 0.680 1.00 97.56 177 ALA A O 1
ATOM 1407 N N . ARG A 1 178 ? 3.314 -16.811 0.026 1.00 97.94 178 ARG A N 1
ATOM 1408 C CA . ARG A 1 178 ? 3.261 -16.101 1.317 1.00 97.94 178 ARG A CA 1
ATOM 1409 C C . ARG A 1 178 ? 1.891 -15.482 1.569 1.00 97.94 178 ARG A C 1
ATOM 1411 O O . ARG A 1 178 ? 1.424 -15.531 2.708 1.00 97.94 178 ARG A O 1
ATOM 1418 N N . ILE A 1 179 ? 1.265 -14.903 0.549 1.00 97.62 179 ILE A N 1
ATOM 1419 C CA . ILE A 1 179 ? -0.074 -14.315 0.633 1.00 97.62 179 ILE A CA 1
ATOM 1420 C C . ILE A 1 179 ? -1.094 -15.401 0.974 1.00 97.62 179 ILE A C 1
ATOM 1422 O O . ILE A 1 179 ? -1.841 -15.232 1.935 1.00 97.62 179 ILE A O 1
ATOM 1426 N N . GLU A 1 180 ? -1.078 -16.535 0.276 1.00 97.62 180 GLU A N 1
ATOM 1427 C CA . GLU A 1 180 ? -1.990 -17.651 0.545 1.00 97.62 180 GLU A CA 1
ATOM 1428 C C . GLU A 1 180 ? -1.812 -18.214 1.958 1.00 97.62 180 GLU A C 1
ATOM 1430 O O . GLU A 1 180 ? -2.786 -18.364 2.700 1.00 97.62 180 GLU A O 1
ATOM 1435 N N . LYS A 1 181 ? -0.566 -18.403 2.411 1.00 97.88 181 LYS A N 1
ATOM 1436 C CA . LYS A 1 181 ? -0.302 -18.803 3.801 1.00 97.88 181 LYS A CA 1
ATOM 1437 C C . LYS A 1 181 ? -0.896 -17.807 4.806 1.00 97.88 181 LYS A C 1
ATOM 1439 O O . LYS A 1 181 ? -1.519 -18.217 5.784 1.00 97.88 181 LYS A O 1
ATOM 1444 N N . ARG A 1 182 ? -0.730 -16.500 4.570 1.00 97.56 182 ARG A N 1
ATOM 1445 C CA . ARG A 1 182 ? -1.288 -15.450 5.438 1.00 97.56 182 ARG A CA 1
ATOM 1446 C C . ARG A 1 182 ? -2.813 -15.402 5.402 1.00 97.56 182 ARG A C 1
ATOM 1448 O O . ARG A 1 182 ? -3.410 -15.180 6.451 1.00 97.56 182 ARG A O 1
ATOM 1455 N N . LYS A 1 183 ? -3.446 -15.628 4.248 1.00 97.50 183 LYS A N 1
ATOM 1456 C CA . LYS A 1 183 ? -4.911 -15.715 4.132 1.00 97.50 183 LYS A CA 1
ATOM 1457 C C . LYS A 1 183 ? -5.462 -16.873 4.961 1.00 97.50 183 LYS A C 1
ATOM 1459 O O . LYS A 1 183 ? -6.410 -16.670 5.711 1.00 97.50 183 LYS A O 1
ATOM 1464 N N . LEU A 1 184 ? -4.829 -18.045 4.899 1.00 97.62 184 LEU A N 1
ATOM 1465 C CA . LEU A 1 184 ? -5.233 -19.202 5.703 1.00 97.62 184 LEU A CA 1
ATOM 1466 C C . LEU A 1 184 ? -5.059 -18.945 7.209 1.00 97.62 184 LEU A C 1
ATOM 1468 O O . LEU A 1 184 ? -5.967 -19.223 7.990 1.00 97.62 184 LEU A O 1
ATOM 1472 N N . GLU A 1 185 ? -3.928 -18.366 7.629 1.00 97.31 185 GLU A N 1
ATOM 1473 C CA . GLU A 1 185 ? -3.704 -17.961 9.029 1.00 97.31 185 GLU A CA 1
ATOM 1474 C C . GLU A 1 185 ? -4.766 -16.955 9.509 1.00 97.31 185 GLU A C 1
ATOM 1476 O O . GLU A 1 185 ? -5.295 -17.083 10.618 1.00 97.31 185 GLU A O 1
ATOM 1481 N N . LEU A 1 186 ? -5.101 -15.972 8.666 1.00 97.25 186 LEU A N 1
ATOM 1482 C CA . LEU A 1 186 ? -6.137 -14.980 8.939 1.00 97.25 186 LEU A CA 1
ATOM 1483 C C . LEU A 1 186 ? -7.505 -15.648 9.107 1.00 97.25 186 LEU A C 1
ATOM 1485 O O . LEU A 1 186 ? -8.199 -15.354 10.075 1.00 97.25 186 LEU A O 1
ATOM 1489 N N . GLU A 1 187 ? -7.878 -16.559 8.211 1.00 97.56 187 GLU A N 1
ATOM 1490 C CA . GLU A 1 187 ? -9.167 -17.251 8.252 1.00 97.56 187 GLU A CA 1
ATOM 1491 C C . GLU A 1 187 ? -9.307 -18.109 9.520 1.00 97.56 187 GLU A C 1
ATOM 1493 O O . GLU A 1 187 ? -10.342 -18.080 10.188 1.00 97.56 187 GLU A O 1
ATOM 1498 N N . VAL A 1 188 ? -8.249 -18.828 9.910 1.00 97.38 188 VAL A N 1
ATOM 1499 C CA . VAL A 1 188 ? -8.225 -19.599 11.164 1.00 97.38 188 VAL A CA 1
ATOM 1500 C C . VAL A 1 188 ? -8.368 -18.675 12.376 1.00 97.38 188 VAL A C 1
ATOM 1502 O O . VAL A 1 188 ? -9.152 -18.962 13.283 1.00 97.38 188 VAL A O 1
ATOM 1505 N N . SER A 1 189 ? -7.648 -17.550 12.391 1.00 95.25 189 SER A N 1
ATOM 1506 C CA . SER A 1 189 ? -7.736 -16.560 13.469 1.00 95.25 189 SER A CA 1
ATOM 1507 C C . SER A 1 189 ? -9.123 -15.917 13.551 1.00 95.25 189 SER A C 1
ATOM 1509 O O . SER A 1 189 ? -9.677 -15.788 14.640 1.00 95.25 189 SER A O 1
ATOM 1511 N N . GLN A 1 190 ? -9.732 -15.582 12.411 1.00 96.38 190 GLN A N 1
ATOM 1512 C CA . GLN A 1 190 ? -11.093 -15.047 12.334 1.00 96.38 190 GLN A CA 1
ATOM 1513 C C . GLN A 1 190 ? -12.124 -16.047 12.852 1.00 96.38 190 GLN A C 1
ATOM 1515 O O . GLN A 1 190 ? -12.964 -15.677 13.669 1.00 96.38 190 GLN A O 1
ATOM 1520 N N . LYS A 1 191 ? -12.031 -17.323 12.453 1.00 95.62 191 LYS A N 1
ATOM 1521 C CA . LYS A 1 191 ? -12.893 -18.386 12.994 1.00 95.62 191 LYS A CA 1
ATOM 1522 C C . LYS A 1 191 ? -12.725 -18.509 14.507 1.00 95.62 191 LYS A C 1
ATOM 1524 O O . LYS A 1 191 ? -13.718 -18.559 15.228 1.00 95.62 191 LYS A O 1
ATOM 1529 N N . ARG A 1 192 ? -11.486 -18.477 15.011 1.00 93.81 192 ARG A N 1
ATOM 1530 C CA . ARG A 1 192 ? -11.208 -18.491 16.456 1.00 93.81 192 ARG A CA 1
ATOM 1531 C C . ARG A 1 192 ? -11.821 -17.281 17.164 1.00 93.81 192 ARG A C 1
ATOM 1533 O O . ARG A 1 192 ? -12.456 -17.449 18.202 1.00 93.81 192 ARG A O 1
ATOM 1540 N N . LEU A 1 193 ? -11.667 -16.082 16.609 1.00 92.81 193 LEU A N 1
ATOM 1541 C CA . LEU A 1 193 ? -12.262 -14.865 17.154 1.00 92.81 193 LEU A CA 1
ATOM 1542 C C . LEU A 1 193 ? -13.789 -14.968 17.194 1.00 92.81 193 LEU A C 1
ATOM 1544 O O . LEU A 1 193 ? -14.378 -14.678 18.227 1.00 92.81 193 LEU A O 1
ATOM 1548 N N . GLN A 1 194 ? -14.417 -15.440 16.116 1.00 93.31 194 GLN A N 1
ATOM 1549 C CA . GLN A 1 194 ? -15.863 -15.630 16.052 1.00 93.31 194 GLN A CA 1
ATOM 1550 C C . GLN A 1 194 ? -16.344 -16.628 17.111 1.00 93.31 194 GLN A C 1
ATOM 1552 O O . GLN A 1 194 ? -17.317 -16.355 17.810 1.00 93.31 194 GLN A O 1
ATOM 1557 N N . THR A 1 195 ? -15.635 -17.751 17.291 1.00 90.44 195 THR A N 1
ATOM 1558 C CA . THR A 1 195 ? -15.964 -18.700 18.366 1.00 90.44 195 THR A CA 1
ATOM 1559 C C . THR A 1 195 ? -15.824 -18.055 19.742 1.00 90.44 195 THR A C 1
ATOM 1561 O O . THR A 1 195 ? -16.716 -18.201 20.569 1.00 90.44 195 THR A O 1
ATOM 1564 N N . LEU A 1 196 ? -14.768 -17.270 19.973 1.00 88.38 196 LEU A N 1
ATOM 1565 C CA . LEU A 1 196 ? -14.547 -16.600 21.251 1.00 88.38 196 LEU A CA 1
ATOM 1566 C C . LEU A 1 196 ? -15.605 -15.522 21.531 1.00 88.38 196 LEU A C 1
ATOM 1568 O O . LEU A 1 196 ? -16.056 -15.407 22.660 1.00 88.38 196 LEU A O 1
ATOM 1572 N N . GLN A 1 197 ? -16.031 -14.772 20.512 1.00 86.56 197 GLN A N 1
ATOM 1573 C CA . GLN A 1 197 ? -17.099 -13.772 20.619 1.00 86.56 197 GLN A CA 1
ATOM 1574 C C . GLN A 1 197 ? -18.475 -14.400 20.848 1.00 86.56 197 GLN A C 1
ATOM 1576 O O . GLN A 1 197 ? -19.304 -13.820 21.541 1.00 86.56 197 GLN A O 1
ATOM 1581 N N . SER A 1 198 ? -18.732 -15.572 20.263 1.00 87.00 198 SER A N 1
ATOM 1582 C CA . SER A 1 198 ? -20.000 -16.282 20.463 1.00 87.00 198 SER A CA 1
ATOM 1583 C C . SER A 1 198 ? -20.141 -16.867 21.869 1.00 87.00 198 SER A C 1
ATOM 1585 O O . SER A 1 198 ? -21.256 -17.089 22.338 1.00 87.00 198 SER A O 1
ATOM 1587 N N . VAL A 1 199 ? -19.020 -17.119 22.548 1.00 88.38 199 VAL A N 1
ATOM 1588 C CA . VAL A 1 199 ? -19.014 -17.687 23.893 1.00 88.38 199 VAL A CA 1
ATOM 1589 C C . VAL A 1 199 ? -19.111 -16.556 24.909 1.00 88.38 199 VAL A C 1
ATOM 1591 O O . VAL A 1 199 ? -18.176 -15.782 25.103 1.00 88.38 199 VAL A O 1
ATOM 1594 N N . ARG A 1 200 ? -20.250 -16.492 25.599 1.00 83.94 200 ARG A N 1
ATOM 1595 C CA . ARG A 1 200 ? -20.436 -15.642 26.778 1.00 83.94 200 ARG A CA 1
ATOM 1596 C C . ARG A 1 200 ? -19.462 -16.095 27.882 1.00 83.94 200 ARG A C 1
ATOM 1598 O O . ARG A 1 200 ? -19.487 -17.274 28.240 1.00 83.94 200 ARG A O 1
ATOM 1605 N N . PRO A 1 201 ? -18.594 -15.215 28.417 1.00 88.94 201 PRO A N 1
ATOM 1606 C CA . PRO A 1 201 ? -17.678 -15.598 29.487 1.00 88.94 201 PRO A CA 1
ATOM 1607 C C . PRO A 1 201 ? -18.427 -16.019 30.758 1.00 88.94 201 PRO A C 1
ATOM 1609 O O . PRO A 1 201 ? -19.382 -15.360 31.156 1.00 88.94 201 PRO A O 1
ATOM 1612 N N . ALA A 1 202 ? -17.967 -17.083 31.424 1.00 84.19 202 ALA A N 1
ATOM 1613 C CA . ALA A 1 202 ? -18.649 -17.664 32.589 1.00 84.19 202 ALA A CA 1
ATOM 1614 C C . ALA A 1 202 ? -18.802 -16.690 33.776 1.00 84.19 202 ALA A C 1
ATOM 1616 O O . ALA A 1 202 ? -19.774 -16.766 34.517 1.00 84.19 202 ALA A O 1
ATOM 1617 N N . PHE A 1 203 ? -17.868 -15.749 33.931 1.00 86.56 203 PHE A N 1
ATOM 1618 C CA . PHE A 1 203 ? -17.901 -14.735 34.988 1.00 86.56 203 PHE A CA 1
ATOM 1619 C C . PHE A 1 203 ? -18.897 -13.596 34.717 1.00 86.56 203 PHE A C 1
ATOM 1621 O O . PHE A 1 203 ? -19.175 -12.816 35.623 1.00 86.56 203 PHE A O 1
ATOM 1628 N N . MET A 1 204 ? -19.443 -13.474 33.497 1.00 91.88 204 MET A N 1
ATOM 1629 C CA . MET A 1 204 ? -20.422 -12.422 33.188 1.00 91.88 204 MET A CA 1
ATOM 1630 C C . MET A 1 204 ? -21.705 -12.585 34.002 1.00 91.88 204 MET A C 1
ATOM 1632 O O . MET A 1 204 ? -22.283 -11.596 34.432 1.00 91.88 204 MET A O 1
ATOM 1636 N N . ASP A 1 205 ? -22.117 -13.824 34.268 1.00 88.56 205 ASP A N 1
ATOM 1637 C CA . ASP A 1 205 ? -23.322 -14.104 35.054 1.00 88.56 205 ASP A CA 1
ATOM 1638 C C . ASP A 1 205 ? -23.140 -13.721 36.529 1.00 88.56 205 ASP A C 1
ATOM 1640 O O . ASP A 1 205 ? -24.086 -13.312 37.197 1.00 88.56 205 ASP A O 1
ATOM 1644 N N . GLU A 1 206 ? -21.922 -13.862 37.055 1.00 92.19 206 GLU A N 1
ATOM 1645 C CA . GLU A 1 206 ? -21.578 -13.419 38.409 1.00 92.19 206 GLU A CA 1
ATOM 1646 C C . GLU A 1 206 ? -21.482 -11.894 38.478 1.00 92.19 206 GLU A C 1
ATOM 1648 O O . GLU A 1 206 ? -21.987 -11.293 39.424 1.00 92.19 206 GLU A O 1
ATOM 1653 N N . TYR A 1 207 ? -20.900 -11.265 37.453 1.00 93.19 207 TYR A N 1
ATOM 1654 C CA . TYR A 1 207 ? -20.830 -9.811 37.334 1.00 93.19 207 TYR A CA 1
ATOM 1655 C C . TYR A 1 207 ? -22.223 -9.170 37.325 1.00 93.19 207 TYR A C 1
ATOM 1657 O O . TYR A 1 207 ? -22.475 -8.280 38.132 1.00 93.19 207 TYR A O 1
ATOM 1665 N N . GLU A 1 208 ? -23.141 -9.656 36.482 1.00 94.88 208 GLU A N 1
ATOM 1666 C CA . GLU A 1 208 ? -24.514 -9.134 36.391 1.00 94.88 208 GLU A CA 1
ATOM 1667 C C . GLU A 1 208 ? -25.268 -9.270 37.726 1.00 94.88 208 GLU A C 1
ATOM 1669 O O . GLU A 1 208 ? -25.966 -8.348 38.146 1.00 94.88 208 GLU A O 1
ATOM 1674 N N . LYS A 1 209 ? -25.079 -10.380 38.456 1.00 95.38 209 LYS A N 1
ATOM 1675 C CA . LYS A 1 209 ? -25.663 -10.547 39.800 1.00 95.38 209 LYS A CA 1
ATOM 1676 C C . LYS A 1 209 ? -25.126 -9.523 40.795 1.00 95.38 209 LYS A C 1
ATOM 1678 O O . LYS A 1 209 ? -25.903 -8.934 41.543 1.00 95.38 209 LYS A O 1
ATOM 1683 N N . ILE A 1 210 ? -23.810 -9.316 40.811 1.00 95.94 210 ILE A N 1
ATOM 1684 C CA . ILE A 1 210 ? -23.173 -8.340 41.703 1.00 95.94 210 ILE A CA 1
ATOM 1685 C C . ILE A 1 210 ? -23.619 -6.919 41.341 1.00 95.94 210 ILE A C 1
ATOM 1687 O O . ILE A 1 210 ? -23.850 -6.109 42.236 1.00 95.94 210 ILE A O 1
ATOM 1691 N N . GLU A 1 211 ? -23.777 -6.611 40.055 1.00 95.69 211 GLU A N 1
ATOM 1692 C CA . GLU A 1 211 ? -24.279 -5.316 39.592 1.00 95.69 211 GLU A CA 1
ATOM 1693 C C . GLU A 1 211 ? -25.717 -5.065 40.073 1.00 95.69 211 GLU A C 1
ATOM 1695 O O . GLU A 1 211 ? -26.005 -4.002 40.629 1.00 95.69 211 GLU A O 1
ATOM 1700 N N . GLU A 1 212 ? -26.604 -6.060 39.964 1.00 96.88 212 GLU A N 1
ATOM 1701 C CA . GLU A 1 212 ? -27.962 -5.962 40.510 1.00 96.88 212 GLU A CA 1
ATOM 1702 C C . GLU A 1 212 ? -27.969 -5.767 42.033 1.00 96.88 212 GLU A C 1
ATOM 1704 O O . GLU A 1 212 ? -28.763 -4.986 42.569 1.00 96.88 212 GLU A O 1
ATOM 1709 N N . GLU A 1 213 ? -27.114 -6.492 42.757 1.00 96.69 213 GLU A N 1
ATOM 1710 C CA . GLU A 1 213 ? -26.973 -6.340 44.205 1.00 96.69 213 GLU A CA 1
ATOM 1711 C C . GLU A 1 213 ? -26.467 -4.942 44.570 1.00 96.69 213 GLU A C 1
ATOM 1713 O O . GLU A 1 213 ? -27.036 -4.297 45.454 1.00 96.69 213 GLU A O 1
ATOM 1718 N N . LEU A 1 214 ? -25.460 -4.438 43.855 1.00 96.44 214 LEU A N 1
ATOM 1719 C CA . LEU A 1 214 ? -24.932 -3.089 44.031 1.00 96.44 214 LEU A CA 1
ATOM 1720 C C . LEU A 1 214 ? -26.020 -2.038 43.799 1.00 96.44 214 LEU A C 1
ATOM 1722 O O . LEU A 1 214 ? -26.153 -1.112 44.601 1.00 96.44 214 LEU A O 1
ATOM 1726 N N . GLN A 1 215 ? -26.833 -2.198 42.755 1.00 96.81 215 GLN A N 1
ATOM 1727 C CA . GLN A 1 215 ? -27.927 -1.280 42.457 1.00 96.81 215 GLN A CA 1
ATOM 1728 C C . GLN A 1 215 ? -28.973 -1.263 43.580 1.00 96.81 215 GLN A C 1
ATOM 1730 O O . GLN A 1 215 ? -29.370 -0.188 44.032 1.00 96.81 215 GLN A O 1
ATOM 1735 N N . LYS A 1 216 ? -29.360 -2.436 44.101 1.00 97.25 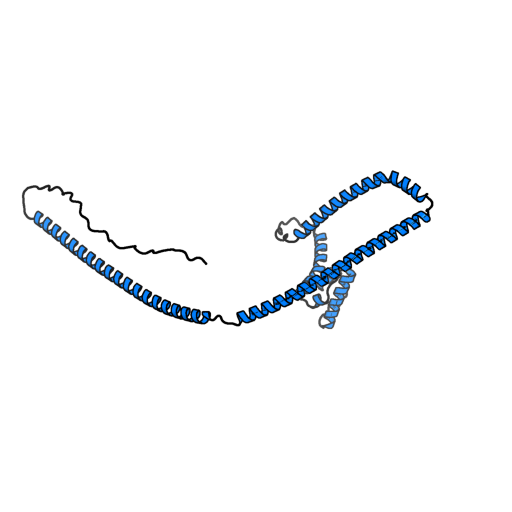216 LYS A N 1
ATOM 1736 C CA . LYS A 1 216 ? -30.278 -2.546 45.251 1.00 97.25 216 LYS A CA 1
ATOM 1737 C C . LYS A 1 216 ? -29.707 -1.867 46.500 1.00 97.25 216 LYS A C 1
ATOM 1739 O O . LYS A 1 216 ? -30.425 -1.135 47.185 1.00 97.25 216 LYS A O 1
ATOM 1744 N N . GLN A 1 217 ? -28.421 -2.075 46.791 1.00 96.38 217 GLN A N 1
ATOM 1745 C CA . GLN A 1 217 ? -27.758 -1.436 47.932 1.00 96.38 217 GLN A CA 1
ATOM 1746 C C . GLN A 1 217 ? -27.668 0.081 47.764 1.00 96.38 217 GLN A C 1
ATOM 1748 O O . GLN A 1 217 ? -27.912 0.814 48.721 1.00 96.38 217 GLN A O 1
ATOM 1753 N N . TYR A 1 218 ? -27.377 0.562 46.555 1.00 97.25 218 TYR A N 1
ATOM 1754 C CA . TYR A 1 218 ? -27.317 1.989 46.257 1.00 97.25 218 TYR A CA 1
ATOM 1755 C C . TYR A 1 218 ? -28.679 2.672 46.435 1.00 97.25 218 TYR A C 1
ATOM 1757 O O . TYR A 1 218 ? -28.752 3.731 47.057 1.00 97.25 218 TYR A O 1
ATOM 1765 N N . SER A 1 219 ? -29.772 2.042 45.989 1.00 97.06 219 SER A N 1
ATOM 1766 C CA . SER A 1 219 ? -31.130 2.540 46.245 1.00 97.06 219 SER A CA 1
ATOM 1767 C C . SER A 1 219 ? -31.430 2.647 47.744 1.00 97.06 219 SER A C 1
ATOM 1769 O O . SER A 1 219 ? -31.866 3.700 48.205 1.00 97.06 219 SER A O 1
ATOM 1771 N N . SER A 1 220 ? -31.122 1.606 48.529 1.00 96.94 220 SER A N 1
ATOM 1772 C CA . SER A 1 220 ? -31.317 1.648 49.987 1.00 96.94 220 SER A CA 1
ATOM 1773 C C . SER A 1 220 ? -30.433 2.698 50.667 1.00 96.94 220 SER A C 1
ATOM 1775 O O . SER A 1 220 ? -30.858 3.346 51.625 1.00 96.94 220 SER A O 1
ATOM 1777 N N . TYR A 1 221 ? -29.202 2.883 50.185 1.00 97.69 221 TYR A N 1
ATOM 1778 C CA . TYR A 1 221 ? -28.306 3.926 50.672 1.00 97.69 221 TYR A CA 1
ATOM 1779 C C . TYR A 1 221 ? -28.892 5.321 50.443 1.00 97.69 221 TYR A C 1
ATOM 1781 O O . TYR A 1 221 ? -28.910 6.108 51.384 1.00 97.69 221 TYR A O 1
ATOM 1789 N N . ILE A 1 222 ? -29.417 5.612 49.246 1.00 97.94 222 ILE A N 1
ATOM 1790 C CA . ILE A 1 222 ? -30.046 6.907 48.946 1.00 97.94 222 ILE A CA 1
ATOM 1791 C C . ILE A 1 222 ? -31.228 7.170 49.877 1.00 97.94 222 ILE A C 1
ATOM 1793 O O . ILE A 1 222 ? -31.319 8.257 50.440 1.00 97.94 222 ILE A O 1
ATOM 1797 N N . GLU A 1 223 ? -32.112 6.192 50.077 1.00 96.56 223 GLU A N 1
ATOM 1798 C CA . GLU A 1 223 ? -33.264 6.352 50.973 1.00 96.56 223 GLU A CA 1
ATOM 1799 C C . GLU A 1 223 ? -32.826 6.646 52.412 1.00 96.56 223 GLU A C 1
ATOM 1801 O O . GLU A 1 223 ? -33.326 7.573 53.049 1.00 96.56 223 GLU A O 1
ATOM 1806 N N . LYS A 1 224 ? -31.847 5.891 52.925 1.00 96.56 224 LYS A N 1
ATOM 1807 C CA . LYS A 1 224 ? -31.299 6.108 54.271 1.00 96.56 224 LYS A CA 1
ATOM 1808 C C . LYS A 1 224 ? -30.598 7.452 54.392 1.00 96.56 224 LYS A C 1
ATOM 1810 O O . LYS A 1 224 ? -30.758 8.112 55.411 1.00 96.56 224 LYS A O 1
ATOM 1815 N N . PHE A 1 225 ? -29.843 7.848 53.373 1.00 97.38 225 PHE A N 1
ATOM 1816 C CA . PHE A 1 225 ? -29.178 9.141 53.325 1.00 97.38 225 PHE A CA 1
ATOM 1817 C C . PHE A 1 225 ? -30.205 10.274 53.347 1.00 97.38 225 PHE A C 1
ATOM 1819 O O . PHE A 1 225 ? -30.079 11.190 54.148 1.00 97.38 225 PHE A O 1
ATOM 1826 N N . HIS A 1 226 ? -31.271 10.168 52.553 1.00 97.12 226 HIS A N 1
ATOM 1827 C CA . HIS A 1 226 ? -32.339 11.162 52.530 1.00 97.12 226 HIS A CA 1
ATOM 1828 C C . HIS A 1 226 ? -33.055 11.271 53.883 1.00 97.12 226 HIS A C 1
ATOM 1830 O O . HIS A 1 226 ? -33.258 12.371 54.395 1.00 97.12 226 HIS A O 1
ATOM 1836 N N . ASN A 1 227 ? -33.377 10.130 54.501 1.00 96.19 227 ASN A N 1
ATOM 1837 C CA . ASN A 1 227 ? -33.969 10.093 55.837 1.00 96.19 227 ASN A CA 1
ATOM 1838 C C . ASN A 1 227 ? -33.037 10.703 56.890 1.00 96.19 227 ASN A C 1
ATOM 1840 O O . ASN A 1 227 ? -33.496 11.458 57.742 1.00 96.19 227 ASN A O 1
ATOM 1844 N N . LEU A 1 228 ? -31.737 10.399 56.829 1.00 96.56 228 LEU A N 1
ATOM 1845 C CA . LEU A 1 228 ? -30.741 10.964 57.734 1.00 96.56 228 LEU A CA 1
ATOM 1846 C C . LEU A 1 228 ? -30.661 12.483 57.579 1.00 96.56 228 LEU A C 1
ATOM 1848 O O . LEU A 1 228 ? -30.809 13.182 58.574 1.00 96.56 228 LEU A O 1
ATOM 1852 N N . SER A 1 229 ? -30.521 12.990 56.352 1.00 95.88 229 SER A N 1
ATOM 1853 C CA . SER A 1 229 ? -30.477 14.432 56.088 1.00 95.88 229 SER A CA 1
ATOM 1854 C C . SER A 1 229 ? -31.739 15.151 56.569 1.00 95.88 229 SER A C 1
ATOM 1856 O O . SER A 1 229 ? -31.650 16.244 57.117 1.00 95.88 229 SER A O 1
ATOM 1858 N N . CYS A 1 230 ? -32.915 14.531 56.419 1.00 96.12 230 CYS A N 1
ATOM 1859 C CA . CYS A 1 230 ? -34.168 15.074 56.944 1.00 96.12 230 CYS A CA 1
ATOM 1860 C C . CYS A 1 230 ? -34.155 15.159 58.482 1.00 96.12 230 CYS A C 1
ATOM 1862 O O . CYS A 1 230 ? -34.517 16.182 59.057 1.00 96.12 230 CYS A O 1
ATOM 1864 N N . MET A 1 231 ? -33.693 14.105 59.162 1.00 96.31 231 MET A N 1
ATOM 1865 C CA . MET A 1 231 ? -33.612 14.078 60.628 1.00 96.31 231 MET A CA 1
ATOM 1866 C C . MET A 1 231 ? -32.551 15.041 61.176 1.00 96.31 231 MET A C 1
ATOM 1868 O O . MET A 1 231 ? -32.782 15.671 62.205 1.00 96.31 231 MET A O 1
ATOM 1872 N N . GLU A 1 232 ? -31.411 15.176 60.498 1.00 95.19 232 GLU A N 1
ATOM 1873 C CA . GLU A 1 232 ? -30.380 16.169 60.824 1.00 95.19 232 GLU A CA 1
ATOM 1874 C C . GLU A 1 232 ? -30.944 17.589 60.718 1.00 95.19 232 GLU A C 1
ATOM 1876 O O . GLU A 1 232 ? -30.806 18.369 61.657 1.00 95.19 232 GLU A O 1
ATOM 1881 N N . GLN A 1 233 ? -31.676 17.890 59.640 1.00 95.75 233 GLN A N 1
ATOM 1882 C CA . GLN A 1 233 ? -32.321 19.190 59.463 1.00 95.75 233 GLN A CA 1
ATOM 1883 C C . GLN A 1 233 ? -33.350 19.485 60.567 1.00 95.75 233 GLN A C 1
ATOM 1885 O O . GLN A 1 233 ? -33.353 20.579 61.124 1.00 95.75 233 GLN A O 1
ATOM 1890 N N . LEU A 1 234 ? -34.184 18.505 60.937 1.00 96.31 234 LEU A N 1
ATOM 1891 C CA . LEU A 1 234 ? -35.149 18.660 62.033 1.00 96.31 234 LEU A CA 1
ATOM 1892 C C . LEU A 1 234 ? -34.471 18.903 63.388 1.00 96.31 234 LEU A C 1
ATOM 1894 O O . LEU A 1 234 ? -34.973 19.686 64.195 1.00 96.31 234 LEU A O 1
ATOM 1898 N N . LEU A 1 235 ? -33.342 18.240 63.654 1.00 95.25 235 LEU A N 1
ATOM 1899 C CA . LEU A 1 235 ? -32.567 18.463 64.876 1.00 95.25 235 LEU A CA 1
ATOM 1900 C C . LEU A 1 235 ? -31.950 19.861 64.911 1.00 95.25 235 LEU A C 1
ATOM 1902 O O . LEU A 1 235 ? -31.959 20.500 65.964 1.00 95.25 235 LEU A O 1
ATOM 1906 N N . ASP A 1 236 ? -31.428 20.338 63.786 1.00 95.81 236 ASP A N 1
ATOM 1907 C CA . ASP A 1 236 ? -30.864 21.683 63.690 1.00 95.81 236 ASP A CA 1
ATOM 1908 C C . ASP A 1 236 ? -31.942 22.763 63.842 1.00 95.81 236 ASP A C 1
ATOM 1910 O O . ASP A 1 236 ? -31.713 23.761 64.528 1.00 95.81 236 ASP A O 1
ATOM 1914 N N . ASP A 1 237 ? -33.138 22.542 63.294 1.00 95.75 237 ASP A N 1
ATOM 1915 C CA . ASP A 1 237 ? -34.278 23.439 63.493 1.00 95.75 237 ASP A CA 1
ATOM 1916 C C . ASP A 1 237 ? -34.747 23.443 64.958 1.00 95.75 237 ASP A C 1
ATOM 1918 O O . ASP A 1 237 ? -34.970 24.516 65.516 1.00 95.75 237 ASP A O 1
ATOM 1922 N N . HIS A 1 238 ? -34.812 22.284 65.629 1.00 95.19 238 HIS A N 1
ATOM 1923 C CA . HIS A 1 238 ? -35.137 22.223 67.061 1.00 95.19 238 HIS A CA 1
ATOM 1924 C C . HIS A 1 238 ? -34.121 22.999 67.906 1.00 95.19 238 HIS A C 1
ATOM 1926 O O . HIS A 1 238 ? -34.500 23.828 68.732 1.00 95.19 238 HIS A O 1
ATOM 1932 N N . ARG A 1 239 ? -32.823 22.788 67.658 1.00 94.06 239 ARG A N 1
ATOM 1933 C CA . ARG A 1 239 ? -31.749 23.529 68.337 1.00 94.06 239 ARG A CA 1
ATOM 1934 C C . ARG A 1 239 ? -31.847 25.031 68.087 1.00 94.06 239 ARG A C 1
ATOM 1936 O O . ARG A 1 239 ? -31.624 25.803 69.013 1.00 94.06 239 ARG A O 1
ATOM 1943 N N . ARG A 1 240 ? -32.201 25.452 66.864 1.00 95.06 240 ARG A N 1
ATOM 1944 C CA . ARG A 1 240 ? -32.429 26.869 66.543 1.00 95.06 240 ARG A CA 1
ATOM 1945 C C . ARG A 1 240 ? -33.584 27.433 67.369 1.00 95.06 240 ARG A C 1
ATOM 1947 O O . ARG A 1 240 ? -33.412 28.475 67.985 1.00 95.06 240 ARG A O 1
ATOM 1954 N N . THR A 1 241 ? -34.710 26.723 67.453 1.00 94.44 241 THR A N 1
ATOM 1955 C CA . THR A 1 241 ? -35.850 27.179 68.265 1.00 94.44 241 THR A CA 1
ATOM 1956 C C . THR A 1 241 ? -35.533 27.229 69.760 1.00 94.44 241 THR A C 1
ATOM 1958 O O . THR A 1 241 ? -35.914 28.183 70.427 1.00 94.44 241 THR A O 1
ATOM 1961 N N . GLU A 1 242 ? -34.802 26.253 70.308 1.00 91.31 242 GLU A N 1
ATOM 1962 C CA . GLU A 1 242 ? -34.369 26.291 71.714 1.00 91.31 242 GLU A CA 1
ATOM 1963 C C . GLU A 1 242 ? -33.445 27.480 71.987 1.00 91.31 242 GLU A C 1
ATOM 1965 O O . GLU A 1 242 ? -33.583 28.142 73.015 1.00 91.31 242 GLU A O 1
ATOM 1970 N N . GLN A 1 243 ? -32.538 27.770 71.054 1.00 91.81 243 GLN A N 1
ATOM 1971 C CA . GLN A 1 243 ? -31.646 28.918 71.136 1.00 91.81 243 GLN A CA 1
ATOM 1972 C C . GLN A 1 243 ? -32.422 30.242 71.085 1.00 91.81 243 GLN A C 1
ATOM 1974 O O . GLN A 1 243 ? -32.185 31.106 71.923 1.00 91.81 243 GLN A O 1
ATOM 1979 N N . GLU A 1 244 ? -33.386 30.383 70.172 1.00 93.25 244 GLU A N 1
ATOM 1980 C CA . GLU A 1 244 ? -34.264 31.560 70.087 1.00 93.25 244 GLU A CA 1
ATOM 1981 C C . GLU A 1 244 ? -35.053 31.759 71.391 1.00 93.25 244 GLU A C 1
ATOM 1983 O O . GLU A 1 244 ? -35.054 32.850 71.956 1.00 93.25 244 GLU A O 1
ATOM 1988 N N . MET A 1 245 ? -35.642 30.692 71.941 1.00 90.31 245 MET A N 1
ATOM 1989 C CA . MET A 1 245 ? -36.355 30.738 73.224 1.00 90.31 245 MET A CA 1
ATOM 1990 C C . MET A 1 245 ? -35.433 31.131 74.389 1.00 90.31 245 MET A C 1
ATOM 1992 O O . MET A 1 245 ? -35.841 31.869 75.290 1.00 90.31 245 MET A O 1
ATOM 1996 N N . PHE A 1 246 ? -34.191 30.639 74.395 1.00 88.81 246 PHE A N 1
ATOM 1997 C CA . PHE A 1 246 ? -33.195 30.998 75.403 1.00 88.81 246 PHE A CA 1
ATOM 1998 C C . PHE A 1 246 ? -32.778 32.469 75.285 1.00 88.81 246 PHE A C 1
ATOM 2000 O O . PHE A 1 246 ? -32.706 33.165 76.297 1.00 88.81 246 PHE A O 1
ATOM 2007 N N . GLU A 1 247 ? -32.558 32.962 74.067 1.00 90.69 247 GLU A N 1
ATOM 2008 C CA . GLU A 1 247 ? -32.254 34.368 73.791 1.00 90.69 247 GLU A CA 1
ATOM 2009 C C . GLU A 1 247 ? -33.418 35.286 74.182 1.00 90.69 247 GLU A C 1
ATOM 2011 O O . GLU A 1 247 ? -33.202 36.307 74.834 1.00 90.69 247 GLU A O 1
ATOM 2016 N N . GLU A 1 248 ? -34.661 34.914 73.874 1.00 90.81 248 GLU A N 1
ATOM 2017 C CA . GLU A 1 248 ? -35.859 35.634 74.317 1.00 90.81 248 GLU A CA 1
ATOM 2018 C C . GLU A 1 248 ? -35.967 35.677 75.849 1.00 90.81 248 GLU A C 1
ATOM 2020 O O . GLU A 1 248 ? -36.193 36.746 76.424 1.00 90.81 248 GLU A O 1
ATOM 2025 N N . ALA A 1 249 ? -35.749 34.551 76.535 1.00 87.69 249 ALA A N 1
ATOM 2026 C CA . ALA A 1 249 ? -35.758 34.492 77.996 1.00 87.69 249 ALA A CA 1
ATOM 2027 C C . ALA A 1 249 ? -34.628 35.332 78.621 1.00 87.69 249 ALA A C 1
ATOM 2029 O O . ALA A 1 249 ? -34.865 36.054 79.594 1.00 87.69 249 ALA A O 1
ATOM 2030 N N . ALA A 1 250 ? -33.422 35.289 78.047 1.00 88.50 250 ALA A N 1
ATOM 2031 C CA . ALA A 1 250 ? -32.294 36.121 78.457 1.00 88.50 250 ALA A CA 1
ATOM 2032 C C . ALA A 1 250 ? -32.591 37.615 78.246 1.00 88.50 250 ALA A C 1
ATOM 2034 O O . ALA A 1 250 ? -32.329 38.424 79.138 1.00 88.50 250 ALA A O 1
ATOM 2035 N N . ASN A 1 251 ? -33.215 37.981 77.122 1.00 88.88 251 ASN A N 1
ATOM 2036 C CA . ASN A 1 251 ? -33.646 39.349 76.832 1.00 88.88 251 ASN A CA 1
ATOM 2037 C C . ASN A 1 251 ? -34.704 39.844 77.832 1.00 88.88 251 ASN A C 1
ATOM 2039 O O . ASN A 1 251 ? -34.608 40.974 78.316 1.00 88.88 251 ASN A O 1
ATOM 2043 N N . ILE A 1 252 ? -35.685 39.005 78.194 1.00 87.19 252 ILE A N 1
ATOM 2044 C CA . ILE A 1 252 ? -36.701 39.327 79.213 1.00 87.19 252 ILE A CA 1
ATOM 2045 C C . ILE A 1 252 ? -36.052 39.506 80.589 1.00 87.19 252 ILE A C 1
ATOM 2047 O O . ILE A 1 252 ? -36.352 40.478 81.287 1.00 87.19 252 ILE A O 1
ATOM 2051 N N . LEU A 1 253 ? -35.148 38.602 80.978 1.00 83.31 253 LEU A N 1
ATOM 2052 C CA . LEU A 1 253 ? -34.433 38.691 82.250 1.00 83.31 253 LEU A CA 1
ATOM 2053 C C . LEU A 1 253 ? -33.571 39.956 82.314 1.00 83.31 253 LEU A C 1
ATOM 2055 O O . LEU A 1 253 ? -33.605 40.669 83.315 1.00 83.31 253 LEU A O 1
ATOM 2059 N N . HIS A 1 254 ? -32.856 40.275 81.236 1.00 87.44 254 HIS A N 1
ATOM 2060 C CA . HIS A 1 254 ? -32.060 41.494 81.124 1.00 87.44 254 HIS A CA 1
ATOM 2061 C C . HIS A 1 254 ? -32.935 42.756 81.224 1.00 87.44 254 HIS A C 1
ATOM 2063 O O . HIS A 1 254 ? -32.591 43.696 81.942 1.00 87.44 254 HIS A O 1
ATOM 2069 N N . LEU A 1 255 ? -34.108 42.772 80.580 1.00 87.50 255 LEU A N 1
ATOM 2070 C CA . LEU A 1 255 ? -35.068 43.873 80.698 1.00 87.50 255 LEU A CA 1
ATOM 2071 C C . LEU A 1 255 ? -35.587 44.028 82.138 1.00 87.50 255 LEU A C 1
ATOM 2073 O O . LEU A 1 255 ? -35.645 45.144 82.654 1.00 87.50 255 LEU A O 1
ATOM 2077 N N . MET A 1 256 ? -35.925 42.921 82.805 1.00 80.44 256 MET A N 1
ATOM 2078 C CA . MET A 1 256 ? -36.378 42.919 84.200 1.00 80.44 256 MET A CA 1
ATOM 2079 C C . MET A 1 256 ? -35.275 43.382 85.161 1.00 80.44 256 MET A C 1
ATOM 2081 O O . MET A 1 256 ? -35.545 44.178 86.058 1.00 80.44 256 MET A O 1
ATOM 2085 N N . GLN A 1 257 ? -34.032 42.943 84.950 1.00 77.69 257 GLN A N 1
ATOM 2086 C CA . GLN A 1 257 ? -32.875 43.384 85.726 1.00 77.69 257 GLN A CA 1
ATOM 2087 C C . GLN A 1 257 ? -32.631 44.888 85.562 1.00 77.69 257 GLN A C 1
ATOM 2089 O O . GLN A 1 257 ? -32.397 45.582 86.549 1.00 77.69 257 GLN A O 1
ATOM 2094 N N . ASN A 1 258 ? -32.716 45.411 84.338 1.00 81.56 258 ASN A N 1
ATOM 2095 C CA . ASN A 1 258 ? -32.563 46.844 84.089 1.00 81.56 258 ASN A CA 1
ATOM 2096 C C . ASN A 1 258 ? -33.692 47.660 84.724 1.00 81.56 258 ASN A C 1
ATOM 2098 O O . ASN A 1 258 ? -33.420 48.706 85.308 1.00 81.56 258 ASN A O 1
ATOM 2102 N N . ARG A 1 259 ? -34.933 47.154 84.701 1.00 80.75 259 ARG A N 1
ATOM 2103 C CA . ARG A 1 259 ? -36.063 47.790 85.390 1.00 80.75 259 ARG A CA 1
ATOM 2104 C C . ARG A 1 259 ? -35.859 47.841 86.905 1.00 80.75 259 ARG A C 1
ATOM 2106 O O . ARG A 1 259 ? -36.111 48.872 87.514 1.00 80.75 259 ARG A O 1
ATOM 2113 N N . LEU A 1 260 ? -35.372 46.755 87.508 1.00 73.19 260 LEU A N 1
ATOM 2114 C CA . LEU A 1 260 ? -35.056 46.716 88.940 1.00 73.19 260 LEU A CA 1
ATOM 2115 C C . LEU A 1 260 ? -33.924 47.685 89.299 1.00 73.19 260 LEU A C 1
ATOM 2117 O O . LEU A 1 260 ? -34.056 48.419 90.270 1.00 73.19 260 LEU A O 1
ATOM 2121 N N . LYS A 1 261 ? -32.860 47.759 88.489 1.00 77.12 261 LYS A N 1
ATOM 2122 C CA . LYS A 1 261 ? -31.788 48.755 88.665 1.00 77.12 261 LYS A CA 1
ATOM 2123 C C . LYS A 1 261 ? -32.318 50.192 88.592 1.00 77.12 261 LYS A C 1
ATOM 2125 O O . LYS A 1 261 ? -31.877 51.047 89.353 1.00 77.12 261 LYS A O 1
ATOM 2130 N N . GLU A 1 262 ? -33.264 50.470 87.696 1.00 75.56 262 GLU A N 1
ATOM 2131 C CA . GLU A 1 262 ? -33.905 51.784 87.571 1.00 75.56 262 GLU A CA 1
ATOM 2132 C C . GLU A 1 262 ? -34.825 52.097 88.770 1.00 75.56 262 GLU A C 1
ATOM 2134 O O . GLU A 1 262 ? -34.809 53.214 89.290 1.00 75.56 262 GLU A O 1
ATOM 2139 N N . GLU A 1 263 ? -35.584 51.112 89.263 1.00 71.06 263 GLU A N 1
ATOM 2140 C CA . GLU A 1 263 ? -36.401 51.215 90.483 1.00 71.06 263 GLU A CA 1
ATOM 2141 C C . GLU A 1 263 ? -35.531 51.434 91.740 1.00 71.06 263 GLU A C 1
ATOM 2143 O O . GLU A 1 263 ? -35.837 52.319 92.542 1.00 71.06 263 GLU A O 1
ATOM 2148 N N . GLU A 1 264 ? -34.411 50.719 91.885 1.00 65.00 264 GLU A N 1
ATOM 2149 C CA . GLU A 1 264 ? -33.417 50.937 92.948 1.00 65.00 264 GLU A CA 1
ATOM 2150 C C . GLU A 1 264 ? -32.807 52.339 92.862 1.00 65.00 264 GLU A C 1
ATOM 2152 O O . GLU A 1 264 ? -32.771 53.060 93.859 1.00 65.00 264 GLU A O 1
ATOM 2157 N N . GLN A 1 265 ? -32.403 52.780 91.668 1.00 63.12 265 GLN A N 1
ATOM 2158 C CA . GLN A 1 265 ? -31.848 54.117 91.455 1.00 63.12 265 GLN A CA 1
ATOM 2159 C C . GLN A 1 265 ? -32.866 55.234 91.750 1.00 63.12 265 GLN A C 1
ATOM 2161 O O . GLN A 1 265 ? -32.479 56.328 92.165 1.00 63.12 265 GLN A O 1
ATOM 2166 N N . ASN A 1 266 ? -34.164 54.977 91.570 1.00 61.66 266 ASN A N 1
ATOM 2167 C CA . ASN A 1 266 ? -35.241 55.903 91.924 1.00 61.66 266 ASN A CA 1
ATOM 2168 C C . ASN A 1 266 ? -35.557 55.899 93.432 1.00 61.66 266 ASN A C 1
ATOM 2170 O O . ASN A 1 266 ? -35.828 56.961 93.996 1.00 61.66 266 ASN A O 1
ATOM 2174 N N . LEU A 1 267 ? -35.462 54.749 94.109 1.00 59.28 267 LEU A N 1
ATOM 2175 C CA . LEU A 1 267 ? -35.581 54.642 95.571 1.00 59.28 267 LEU A CA 1
ATOM 2176 C C . LEU A 1 267 ? -34.405 55.327 96.287 1.00 59.28 267 LEU A C 1
ATOM 2178 O O . LEU A 1 267 ? -34.626 56.087 97.229 1.00 59.28 267 LEU A O 1
ATOM 2182 N N . LEU A 1 268 ? -33.185 55.158 95.768 1.00 55.22 268 LEU A N 1
ATOM 2183 C CA . LEU A 1 268 ? -31.973 55.871 96.196 1.00 55.22 268 LEU A CA 1
ATOM 2184 C C . LEU A 1 268 ? -32.052 57.394 95.967 1.00 55.22 268 LEU A C 1
ATOM 2186 O O . LEU A 1 268 ? -31.325 58.145 96.608 1.00 55.22 268 LEU A O 1
ATOM 2190 N N . LYS A 1 269 ? -32.953 57.876 95.097 1.00 52.66 269 LYS A N 1
ATOM 2191 C CA . LYS A 1 269 ? -33.193 59.313 94.857 1.00 52.66 269 LYS A CA 1
ATOM 2192 C C . LYS A 1 269 ? -34.317 59.923 95.712 1.00 52.66 269 LYS A C 1
ATOM 2194 O O . LYS A 1 269 ? -34.411 61.146 95.759 1.00 52.66 269 LYS A O 1
ATOM 2199 N N . SER A 1 270 ? -35.165 59.126 96.379 1.00 42.44 270 SER A N 1
ATOM 2200 C CA . SER A 1 270 ? -36.343 59.624 97.125 1.00 42.44 270 SER A CA 1
ATOM 2201 C C . SER A 1 270 ? -36.225 59.555 98.661 1.00 42.44 270 SER A C 1
ATOM 2203 O O . SER A 1 270 ? -37.148 59.988 99.354 1.00 42.44 270 SER A O 1
ATOM 2205 N N . GLY A 1 271 ? -35.113 59.059 99.210 1.00 42.03 271 GLY A N 1
ATOM 2206 C CA . GLY A 1 271 ? -34.766 59.145 100.634 1.00 42.03 271 GLY A CA 1
ATOM 2207 C C . GLY A 1 271 ? -33.471 59.938 100.820 1.00 42.03 271 GLY A C 1
ATOM 2208 O O . GLY A 1 271 ? -32.444 59.562 100.272 1.00 42.03 271 GLY A O 1
ATOM 2209 N N . ASN A 1 272 ? -33.536 61.050 101.553 1.00 34.03 272 ASN A N 1
ATOM 2210 C CA . ASN A 1 272 ? -32.418 61.958 101.822 1.00 34.03 272 ASN A CA 1
ATOM 2211 C C . ASN A 1 272 ? -31.155 61.293 102.410 1.00 34.03 272 ASN A C 1
ATOM 2213 O O . ASN A 1 272 ? -31.258 60.454 103.299 1.00 34.03 272 ASN A O 1
ATOM 2217 N N . ASN A 1 273 ? -30.033 61.935 102.063 1.00 33.09 273 ASN A N 1
ATOM 2218 C CA . ASN A 1 273 ? -28.814 62.186 102.841 1.00 33.09 273 ASN A CA 1
ATOM 2219 C C . ASN A 1 273 ? -27.767 61.080 103.060 1.00 33.09 273 ASN A C 1
ATOM 2221 O O . ASN A 1 273 ? -28.033 60.029 103.626 1.00 33.09 273 ASN A O 1
ATOM 2225 N N . ASP A 1 274 ? -26.544 61.531 102.771 1.00 33.16 274 ASP A N 1
ATOM 2226 C CA . ASP A 1 274 ? -25.269 61.253 103.431 1.00 33.16 274 ASP A CA 1
ATOM 2227 C C . ASP A 1 274 ? -24.598 59.882 103.259 1.00 33.16 274 ASP A C 1
ATOM 2229 O O . ASP A 1 274 ? -24.945 58.883 103.877 1.00 33.16 274 ASP A O 1
ATOM 2233 N N . ASP A 1 275 ? -23.496 59.983 102.512 1.00 34.25 275 ASP A N 1
ATOM 2234 C CA . ASP A 1 275 ? -22.137 59.692 102.974 1.00 34.25 275 ASP A CA 1
ATOM 2235 C C . ASP A 1 275 ? -21.564 58.284 102.747 1.00 34.25 275 ASP A C 1
ATOM 2237 O O . ASP A 1 275 ? -22.174 57.260 103.034 1.00 34.25 275 ASP A O 1
ATOM 2241 N N . SER A 1 276 ? -20.293 58.312 102.329 1.00 36.03 276 SER A N 1
ATOM 2242 C CA . SER A 1 276 ? -19.310 57.217 102.243 1.00 36.03 276 SER A CA 1
ATOM 2243 C C . SER A 1 276 ? -19.527 56.175 101.129 1.00 36.03 276 SER A C 1
ATOM 2245 O O . SER A 1 276 ? -20.466 55.390 101.139 1.00 36.03 276 SER A O 1
ATOM 2247 N N . ASP A 1 277 ? -18.755 56.221 100.042 1.00 43.75 277 ASP A N 1
ATOM 2248 C CA . ASP A 1 277 ? -17.355 55.763 99.927 1.00 43.75 277 ASP A CA 1
ATOM 2249 C C . ASP A 1 277 ? -17.232 54.231 99.854 1.00 43.75 277 ASP A C 1
ATOM 2251 O O . ASP A 1 277 ? -17.393 53.533 100.851 1.00 43.75 277 ASP A O 1
ATOM 2255 N N . MET A 1 278 ? -16.941 53.726 98.650 1.00 41.22 278 MET A N 1
ATOM 2256 C CA . MET A 1 278 ? -16.066 52.570 98.438 1.00 41.22 278 MET A CA 1
ATOM 2257 C C . MET A 1 278 ? -15.776 52.423 96.939 1.00 41.22 278 MET A C 1
ATOM 2259 O O . MET A 1 278 ? -16.510 51.769 96.197 1.00 41.22 278 MET A O 1
ATOM 2263 N N . GLU A 1 279 ? -14.672 53.026 96.492 1.00 50.50 279 GLU A N 1
ATOM 2264 C CA . GLU A 1 279 ? -13.921 52.490 95.355 1.00 50.50 279 GLU A CA 1
ATOM 2265 C C . GLU A 1 279 ? -13.443 51.080 95.734 1.00 50.50 279 GLU A C 1
ATOM 2267 O O . GLU A 1 279 ? -12.454 50.912 96.448 1.00 50.50 279 GLU A O 1
ATOM 2272 N N . ILE A 1 280 ? -14.152 50.050 95.268 1.00 42.53 280 ILE A N 1
ATOM 2273 C CA . ILE A 1 280 ? -13.572 48.714 95.142 1.00 42.53 280 ILE A CA 1
ATOM 2274 C C . ILE A 1 280 ? -13.139 48.562 93.691 1.00 42.53 280 ILE A C 1
ATOM 2276 O O . ILE A 1 280 ? -13.960 48.468 92.780 1.00 42.53 280 ILE A O 1
ATOM 2280 N N . GLN A 1 281 ? -11.821 48.585 93.528 1.00 39.47 281 GLN A N 1
ATOM 2281 C CA . GLN A 1 281 ? -11.098 48.235 92.317 1.00 39.47 281 GLN A CA 1
ATOM 2282 C C . GLN A 1 281 ? -11.523 46.848 91.830 1.00 39.47 281 GLN A C 1
ATOM 2284 O O . GLN A 1 281 ? -11.592 45.896 92.608 1.00 39.47 281 GLN A O 1
ATOM 2289 N N . GLU A 1 282 ? -11.805 46.768 90.534 1.00 40.34 282 GLU A N 1
ATOM 2290 C CA . GLU A 1 282 ? -12.071 45.531 89.815 1.00 40.34 282 GLU A CA 1
ATOM 2291 C C . GLU A 1 282 ? -10.822 44.640 89.868 1.00 40.34 282 GLU A C 1
ATOM 2293 O O . GLU A 1 282 ? -9.745 45.010 89.399 1.00 40.34 282 GLU A O 1
ATOM 2298 N N . ASP A 1 283 ? -10.981 43.482 90.503 1.00 36.88 283 ASP A N 1
ATOM 2299 C CA . ASP A 1 283 ? -10.008 42.399 90.547 1.00 36.88 283 ASP A CA 1
ATOM 2300 C C . ASP A 1 283 ? -9.944 41.741 89.160 1.00 36.88 283 ASP A C 1
ATOM 2302 O O . ASP A 1 283 ? -10.902 41.107 88.706 1.00 36.88 283 ASP A O 1
ATOM 2306 N N . GLU A 1 284 ? -8.814 41.929 88.473 1.00 50.38 284 GLU A N 1
ATOM 2307 C CA . GLU A 1 284 ? -8.423 41.110 87.330 1.00 50.38 284 GLU A CA 1
ATOM 2308 C C . GLU A 1 284 ? -8.228 39.661 87.796 1.00 50.38 284 GLU A C 1
ATOM 2310 O O . GLU A 1 284 ? -7.172 39.264 88.285 1.00 50.38 284 GLU A O 1
ATOM 2315 N N . GLY A 1 285 ? -9.265 38.857 87.587 1.00 38.50 285 GLY A N 1
ATOM 2316 C CA . GLY A 1 285 ? -9.255 37.408 87.753 1.00 38.50 285 GLY A CA 1
ATOM 2317 C C . GLY A 1 285 ? -9.657 36.704 86.463 1.00 38.50 285 GLY A C 1
ATOM 2318 O O . GLY A 1 285 ? -10.621 35.944 86.437 1.00 38.50 285 GLY A O 1
ATOM 2319 N N . SER A 1 286 ? -8.944 36.995 85.376 1.00 44.12 286 SER A N 1
ATOM 2320 C CA . SER A 1 286 ? -8.967 36.212 84.142 1.00 44.12 286 SER A CA 1
ATOM 2321 C C . SER A 1 286 ? -8.156 34.929 84.339 1.00 44.12 286 SER A C 1
ATOM 2323 O O . SER A 1 286 ? -6.939 34.982 84.221 1.00 44.12 286 SER A O 1
ATOM 2325 N N . ASP A 1 287 ? -8.811 33.806 84.646 1.00 35.56 287 ASP A N 1
ATOM 2326 C CA . ASP A 1 287 ? -8.543 32.483 84.046 1.00 35.56 287 ASP A CA 1
ATOM 2327 C C . ASP A 1 287 ? -9.317 31.372 84.771 1.00 35.56 287 ASP A C 1
ATOM 2329 O O . ASP A 1 287 ? -9.168 31.188 85.977 1.00 35.56 287 ASP A O 1
ATOM 2333 N N . SER A 1 288 ? -10.083 30.576 84.020 1.00 38.59 288 SER A N 1
ATOM 2334 C CA . SER A 1 288 ? -9.878 29.120 83.952 1.00 38.59 288 SER A CA 1
ATOM 2335 C C . SER A 1 288 ? -10.934 28.466 83.051 1.00 38.59 288 SER A C 1
ATOM 2337 O O . SER A 1 288 ? -12.091 28.290 83.421 1.00 38.59 288 SER A O 1
ATOM 2339 N N . GLU A 1 289 ? -10.473 28.169 81.837 1.00 37.25 289 GLU A N 1
ATOM 2340 C CA . GLU A 1 289 ? -10.560 26.889 81.120 1.00 37.25 289 GLU A CA 1
ATOM 2341 C C . GLU A 1 289 ? -11.856 26.062 81.136 1.00 37.25 289 GLU A C 1
ATOM 2343 O O . GLU A 1 289 ? -12.333 25.583 82.164 1.00 37.25 289 GLU A O 1
ATOM 2348 N N . GLY A 1 290 ? -12.328 25.730 79.927 1.00 36.59 290 GLY A N 1
ATOM 2349 C CA . GLY A 1 290 ? -13.363 24.714 79.774 1.00 36.59 290 GLY A CA 1
ATOM 2350 C C . GLY A 1 290 ? -13.791 24.312 78.364 1.00 36.59 290 GLY A C 1
ATOM 2351 O O . GLY A 1 290 ? -14.838 23.689 78.254 1.00 36.59 290 GLY A O 1
ATOM 2352 N N . GLU A 1 291 ? -13.042 24.599 77.295 1.00 36.44 291 GLU A N 1
ATOM 2353 C CA . GLU A 1 291 ? -13.316 24.008 75.978 1.00 36.44 291 GLU A CA 1
ATOM 2354 C C . GLU A 1 291 ? -12.011 23.627 75.274 1.00 36.44 291 GLU A C 1
ATOM 2356 O O . GLU A 1 291 ? -11.239 24.489 74.885 1.00 36.44 291 GLU A O 1
ATOM 2361 N N . GLU A 1 292 ? -11.777 22.329 75.065 1.00 37.19 292 GLU A N 1
ATOM 2362 C CA . GLU A 1 292 ? -11.729 21.826 73.693 1.00 37.19 292 GLU A CA 1
ATOM 2363 C C . GLU A 1 292 ? -11.817 20.298 73.620 1.00 37.19 292 GLU A C 1
ATOM 2365 O O . GLU A 1 292 ? -11.213 19.521 74.361 1.00 37.19 292 GLU A O 1
ATOM 2370 N N . ARG A 1 293 ? -12.663 19.887 72.683 1.00 37.97 293 ARG A N 1
ATOM 2371 C CA . ARG A 1 293 ? -13.108 18.532 72.407 1.00 37.97 293 ARG A CA 1
ATOM 2372 C C . ARG A 1 293 ? -11.969 17.695 71.827 1.00 37.97 293 ARG A C 1
ATOM 2374 O O . ARG A 1 293 ? -11.514 17.931 70.711 1.00 37.97 293 ARG A O 1
ATOM 2381 N N . GLN A 1 294 ? -11.632 16.597 72.496 1.00 33.97 294 GLN A N 1
ATOM 2382 C CA . GLN A 1 294 ? -11.161 15.411 71.787 1.00 33.97 294 GLN A CA 1
ATOM 2383 C C . GLN A 1 294 ? -12.342 14.794 71.035 1.00 33.97 294 GLN A C 1
ATOM 2385 O O . GLN A 1 294 ? -13.331 14.410 71.650 1.00 33.97 294 GLN A O 1
ATOM 2390 N N . THR A 1 295 ? -12.241 14.690 69.710 1.00 35.22 295 THR A N 1
ATOM 2391 C CA . THR A 1 295 ? -12.445 13.443 68.944 1.00 35.22 295 THR A CA 1
ATOM 2392 C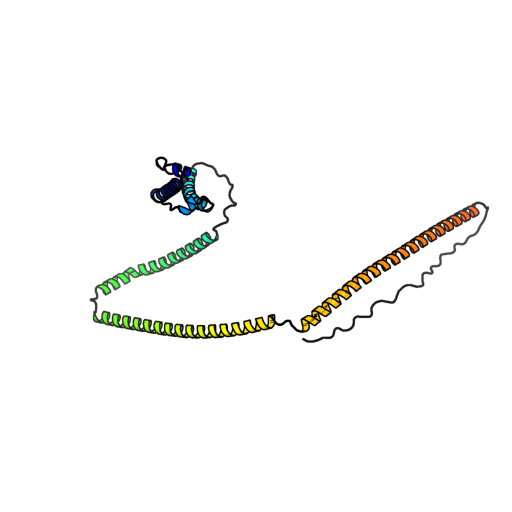 C . THR A 1 295 ? -12.550 13.747 67.447 1.00 35.22 295 THR A C 1
ATOM 2394 O O . THR A 1 295 ? -13.637 13.903 66.911 1.00 35.22 295 THR A O 1
ATOM 2397 N N . MET A 1 296 ? -11.427 13.737 66.718 1.00 33.16 296 MET A N 1
ATOM 2398 C CA . MET A 1 296 ? -11.451 13.158 65.371 1.00 33.16 296 MET A CA 1
ATOM 2399 C C . MET A 1 296 ? -10.062 12.770 64.863 1.00 33.16 296 MET A C 1
ATOM 2401 O O . MET A 1 296 ? -9.093 13.499 65.036 1.00 33.16 296 MET A O 1
ATOM 2405 N N . LYS A 1 297 ? -10.053 11.649 64.128 1.00 37.50 297 LYS A N 1
ATOM 2406 C CA . LYS A 1 297 ? -9.003 11.106 63.247 1.00 37.50 297 LYS A CA 1
ATOM 2407 C C . LYS A 1 297 ? -8.003 10.131 63.876 1.00 37.50 297 LYS A C 1
ATOM 2409 O O . LYS A 1 297 ? -6.809 10.379 63.968 1.00 37.50 297 LYS A O 1
ATOM 2414 N N . GLN A 1 298 ? -8.492 8.912 64.094 1.00 36.09 298 GLN A N 1
ATOM 2415 C CA . GLN A 1 298 ? -7.745 7.708 63.732 1.00 36.09 298 GLN A CA 1
ATOM 2416 C C . GLN A 1 298 ? -8.556 6.926 62.698 1.00 36.09 298 GLN A C 1
ATOM 2418 O O . GLN A 1 298 ? -9.634 6.435 63.023 1.00 36.09 298 GLN A O 1
ATOM 2423 N N . ARG A 1 299 ? -8.038 6.846 61.463 1.00 35.41 299 ARG A N 1
ATOM 2424 C CA . ARG A 1 299 ? -8.096 5.697 60.536 1.00 35.41 299 ARG A CA 1
ATOM 2425 C C . ARG A 1 299 ? -7.645 6.136 59.139 1.00 35.41 299 ARG A C 1
ATOM 2427 O O . ARG A 1 299 ? -8.445 6.606 58.341 1.00 35.41 299 ARG A O 1
ATOM 2434 N N . THR A 1 300 ? -6.382 5.874 58.833 1.00 36.53 300 THR A N 1
ATOM 2435 C CA . THR A 1 300 ? -5.977 5.493 57.476 1.00 36.53 300 THR A CA 1
ATOM 2436 C C . THR A 1 300 ? -4.914 4.421 57.633 1.00 36.53 300 THR A C 1
ATOM 2438 O O . THR A 1 300 ? -3.783 4.685 58.033 1.00 36.53 300 THR A O 1
ATOM 2441 N N . ALA A 1 301 ? -5.343 3.179 57.437 1.00 38.34 301 ALA A N 1
ATOM 2442 C CA . ALA A 1 301 ? -4.485 2.014 57.410 1.00 38.34 301 ALA A CA 1
ATOM 2443 C C . ALA A 1 301 ? -4.011 1.781 55.970 1.00 38.34 301 ALA A C 1
ATOM 2445 O O . ALA A 1 301 ? -4.820 1.782 55.049 1.00 38.34 301 ALA A O 1
ATOM 2446 N N . MET A 1 302 ? -2.703 1.547 55.853 1.00 40.22 302 MET A N 1
ATOM 2447 C CA . MET A 1 302 ? -2.051 0.602 54.942 1.00 40.22 302 MET A CA 1
ATOM 2448 C C . MET A 1 302 ? -2.356 0.704 53.439 1.00 40.22 302 MET A C 1
ATOM 2450 O O . MET A 1 302 ? -3.206 0.001 52.904 1.00 40.22 302 MET A O 1
ATOM 2454 N N . GLU A 1 303 ? -1.495 1.439 52.734 1.00 37.94 303 GLU A N 1
ATOM 2455 C CA . GLU A 1 303 ? -1.060 1.058 51.390 1.00 37.94 303 GLU A CA 1
ATOM 2456 C C . GLU A 1 303 ? 0.145 0.111 51.497 1.00 37.94 303 GLU A C 1
ATOM 2458 O O . GLU A 1 303 ? 1.248 0.508 51.876 1.00 37.94 303 GLU A O 1
ATOM 2463 N N . THR A 1 304 ? -0.056 -1.149 51.115 1.00 39.53 304 THR A N 1
ATOM 2464 C CA . THR A 1 304 ? 1.026 -2.064 50.732 1.00 39.53 304 THR A CA 1
ATOM 2465 C C . THR A 1 304 ? 0.608 -2.823 49.480 1.00 39.53 304 THR A C 1
ATOM 2467 O O . THR A 1 304 ? -0.291 -3.652 49.524 1.00 39.53 304 THR A O 1
ATOM 2470 N N . LYS A 1 305 ? 1.287 -2.483 48.377 1.00 37.03 305 LYS A N 1
ATOM 2471 C CA . LYS A 1 305 ? 1.672 -3.307 47.218 1.00 37.03 305 LYS A CA 1
ATOM 2472 C C . LYS A 1 305 ? 0.929 -4.634 47.007 1.00 37.03 305 LYS A C 1
ATOM 2474 O O . LYS A 1 305 ? 1.139 -5.588 47.749 1.00 37.03 305 LYS A O 1
ATOM 2479 N N . VAL A 1 306 ? 0.308 -4.750 45.833 1.00 42.56 306 VAL A N 1
ATOM 2480 C CA . VAL A 1 306 ? 0.251 -6.008 45.078 1.00 42.56 306 VAL A CA 1
ATOM 2481 C C . VAL A 1 306 ? 0.782 -5.742 43.668 1.00 42.56 306 VAL A C 1
ATOM 2483 O O . VAL A 1 306 ? 0.341 -4.820 42.989 1.00 42.56 306 VAL A O 1
ATOM 2486 N N . GLN A 1 307 ? 1.801 -6.516 43.294 1.00 39.28 307 GLN A N 1
ATOM 2487 C CA . GLN A 1 307 ? 2.346 -6.640 41.945 1.00 39.28 307 GLN A CA 1
ATOM 2488 C C . GLN A 1 307 ? 1.360 -7.387 41.040 1.00 39.28 307 GLN A C 1
ATOM 2490 O O . GLN A 1 307 ? 0.793 -8.396 41.457 1.00 39.28 307 GLN A O 1
ATOM 2495 N N . GLY A 1 308 ? 1.249 -6.923 39.797 1.00 38.81 308 GLY A N 1
ATOM 2496 C CA . GLY A 1 308 ? 0.591 -7.573 38.666 1.00 38.81 308 GLY A CA 1
ATOM 2497 C C . GLY A 1 308 ? 0.905 -6.789 37.407 1.00 38.81 308 GLY A C 1
ATOM 2498 O O . GLY A 1 308 ? 0.417 -5.643 37.331 1.00 38.81 308 GLY A O 1
#

pLDDT: mean 77.96, std 20.44, range [33.09, 97.94]

Organism: Casuarius casuarius (NCBI:txid8787)

InterPro domains:
  IPR019366 Clusterin-associated protein-1 [PF10234] (4-244)
  IPR019366 Clusterin-associated protein-1 [PTHR21547] (4-305)